Protein 1WDY (pdb70)

B-factor: mean 28.95, std 9.56, range [13.69, 68.19]

Secondary structure (DSSP, 8-state):
-HHHHHHHHHHHHHTT-HHHHHHHHHTT--TT---TTT---HHHHHHHTT-HHHHHHHHHTT--TT---TT---HHHHHHHHT-HHHHHHHHHTT--TT-B-TT--BHHHHHHHTT-HHHHHHHHHTT--TTPPPP--HHHHHTT-----HHHHHHHHT-HHHHHHHHHTS---TT---TTS--HHHHHHH-S-TTTHHHHHHHHHHTT--SS---TTS--HHHHHHHTT-HHHHHHHHHSSS--TT---TTS--HHHHHHHTT-HHHHHHHHHHSS-S--SS--

GO terms:
  GO:0042802 identical protein binding (F, IPI)
  GO:0045071 negative regulation of viral genome replication (P, IDA)
  GO:0004540 RNA nuclease activity (F, IDA)
  GO:0051607 defense response to virus (P, IDA)
  GO:0005759 mitochondrial matrix (C, TAS)
  GO:0005829 cytosol (C, TAS)
  GO:0005515 protein binding (F, IPI)
  GO:0005829 cytosol (C, IDA)
  GO:0003723 RNA binding (F, IDA)
  GO:0045944 positive regulation of transcription by RNA polymerase II (P, IDA)

Sequence (285 aa):
AAVEDNHLLIKAVQNEDVDLVQQLLEGGANVNFQEEEGGWTPLHNAVQMSREDIVELLLRHGADPVLRKKNGATPFLLAAIAGSVKLLKLFLSKGADVNECDFYGFTAFMEAAVYGKVKALKFLYKRGANVNLRRKTKEDQERLRKGGATALMDAAEKGHVEVLKILLDEMGADVNACDNMGRNALIHALLSSDDSDVEAITHLLLDHGADVNVRGERGKTPLILAVEKKHLGLVQRLLEQEHIEINDTDSDGKTALLLAVELKLKKIAELLCKRGASTDCGDLV

Radius of gyration: 23.65 Å; Cα contacts (8 Å, |Δi|>4): 513; chains: 1; bounding box: 70×58×34 Å

InterPro domains:
  IPR000719 Protein kinase domain [PF00069] (387-512)
  IPR000719 Protein kinase domain [PS50011] (365-586)
  IPR000719 Protein kinase domain [SM00220] (365-586)
  IPR002110 Ankyrin repeat [PF12796] (27-87)
  IPR002110 Ankyrin repeat [PF12796] (89-154)
  IPR002110 Ankyrin repeat [PF12796] (218-300)
  IPR002110 Ankyrin repeat [PF13857] (159-209)
  IPR002110 Ankyrin repeat [PR01415] (168-183)
  IPR002110 Ankyrin repeat [PR01415] (221-235)
  IPR002110 Ankyrin repeat [PS50088] (24-56)
  IPR002110 Ankyrin repeat [PS50088] (58-90)
  IPR002110 Ankyrin repeat [PS50088] (91-123)
  IPR002110 Ankyrin repeat [PS50088] (124-156)
  IPR002110 Ankyrin repeat [PS50088] (167-200)
  IPR002110 Ankyrin repeat [PS50088] (201-237)
  IPR002110 Ankyrin repeat [SM00248] (24-53)
  IPR002110 Ankyrin repeat [SM00248] (58-87)
  IPR002110 Ankyrin repeat [SM00248] (91-120)
  IPR002110 Ankyrin repeat [SM00248] (124-153)
  IPR002110 Ankyrin repeat [SM00248] (167-197)

Foldseek 3Di:
DLVVLQVVLLVCLLVVPQVSNVVSLVVPHDLCDADDPKGDGSLLNNLLVVPVVSNVVSVVSPHQQADAIDQQDGSLLSNLLVLPLVSVVVSVVVDDDLCDAGQQQDGSLLSNLLNVNVNSNVSSLVVPYDQADWGDHDPVQVVVQDTGDGSLLSNLQNQNLVSNCCSVPPRPYDQAGAGSQFDGSLNSNLVHPDPVRSLVSNVVSVVSPYDQPTAGDQRDTSLLSCLVVLPPNSNVSLVVDDPDDQCGAGNVRDGSLNSNLVVVNQVSNLVSCVVDDDDDRNPRD

CATH classification: 1.25.40.20

Structure (mmCIF, N/CA/C/O backbone):
data_1WDY
#
_entry.id   1WDY
#
_cell.length_a   63.203
_cell.length_b   72.834
_cell.length_c   82.634
_cell.angle_alpha   90.00
_cell.angle_beta   90.00
_cell.angle_gamma   90.00
#
_symmetry.space_group_name_H-M   'P 21 21 21'
#
loop_
_entity.id
_entity.type
_entity.pdbx_description
1 polymer '2-5A-dependent ribonuclease'
2 non-polymer "5'-O-MONOPHOSPHORYLADENYLYL(2'->5')ADENYLYL(2'->5')ADENOSINE"
3 water water
#
loop_
_atom_site.group_PDB
_atom_site.id
_atom_site.type_symbol
_atom_site.label_atom_id
_atom_site.label_alt_id
_atom_site.label_comp_id
_atom_site.label_asym_id
_atom_site.label_entity_id
_atom_site.label_seq_id
_atom_site.pdbx_PDB_ins_code
_atom_site.Cartn_x
_atom_site.Cartn_y
_atom_site.Cartn_z
_atom_site.occupancy
_atom_site.B_iso_or_equiv
_atom_site.auth_seq_id
_atom_site.auth_comp_id
_atom_site.auth_asym_id
_atom_site.auth_atom_id
_atom_site.pdbx_PDB_model_num
ATOM 1 N N . ALA A 1 1 ? -10.346 7.893 22.307 1.00 49.46 21 ALA A N 1
ATOM 2 C CA . ALA A 1 1 ? -10.831 8.256 20.942 1.00 49.42 21 ALA A CA 1
ATOM 3 C C . ALA A 1 1 ? -9.720 8.946 20.158 1.00 49.29 21 ALA A C 1
ATOM 4 O O . ALA A 1 1 ? -9.455 8.595 19.007 1.00 49.25 21 ALA A O 1
ATOM 6 N N . ALA A 1 2 ? -9.084 9.929 20.794 1.00 48.99 22 ALA A N 1
ATOM 7 C CA . ALA A 1 2 ? -7.950 10.646 20.209 1.00 48.60 22 ALA A CA 1
ATOM 8 C C . ALA A 1 2 ? -6.786 9.700 19.922 1.00 48.21 22 ALA A C 1
ATOM 9 O O . ALA A 1 2 ? -6.130 9.810 18.881 1.00 47.99 22 ALA A O 1
ATOM 11 N N . VAL A 1 3 ? -6.552 8.762 20.841 1.00 47.46 23 VAL A N 1
ATOM 12 C CA . VAL A 1 3 ? -5.465 7.792 20.702 1.00 46.92 23 VAL A CA 1
ATOM 13 C C . VAL A 1 3 ? -5.728 6.805 19.564 1.00 46.04 23 VAL A C 1
ATOM 14 O O . VAL A 1 3 ? -4.797 6.432 18.853 1.00 45.96 23 VAL A O 1
ATOM 18 N N . GLU A 1 4 ? -6.981 6.377 19.388 1.00 44.96 24 GLU A N 1
ATOM 19 C CA . GLU A 1 4 ? -7.296 5.418 18.326 1.00 44.22 24 GLU A CA 1
ATOM 20 C C . GLU A 1 4 ? -7.189 6.053 16.939 1.00 42.75 24 GLU A C 1
ATOM 21 O O . GLU A 1 4 ? -6.786 5.391 15.999 1.00 42.31 24 GLU A O 1
ATOM 27 N N . ASP A 1 5 ? -7.552 7.327 16.821 1.00 41.36 25 ASP A N 1
ATOM 28 C CA . ASP A 1 5 ? -7.410 8.056 15.561 1.00 40.34 25 ASP A CA 1
ATOM 29 C C . ASP A 1 5 ? -5.938 8.260 15.209 1.00 38.92 25 ASP A C 1
ATOM 30 O O . ASP A 1 5 ? -5.589 8.318 14.035 1.00 38.49 25 ASP A O 1
ATOM 35 N N . ASN A 1 6 ? -5.092 8.388 16.229 1.00 37.47 26 ASN A N 1
ATOM 36 C CA . ASN A 1 6 ? -3.652 8.560 16.024 1.00 36.39 26 ASN A CA 1
ATOM 37 C C . ASN A 1 6 ? -3.035 7.265 15.538 1.00 35.40 26 ASN A C 1
ATOM 38 O O . ASN A 1 6 ? -2.150 7.267 14.686 1.00 34.67 26 ASN A O 1
ATOM 43 N N . HIS A 1 7 ? -3.519 6.150 16.078 1.00 34.27 27 HIS A N 1
ATOM 44 C CA . HIS A 1 7 ? -3.097 4.843 15.607 1.00 33.68 27 HIS A CA 1
ATOM 45 C C . HIS A 1 7 ? -3.628 4.589 14.205 1.00 32.40 27 HIS A C 1
ATOM 46 O O . HIS A 1 7 ? -2.957 3.957 13.398 1.00 31.79 27 HIS A O 1
ATOM 53 N N . LEU A 1 8 ? -4.822 5.099 13.915 1.00 31.11 28 LEU A N 1
ATOM 54 C CA . LEU A 1 8 ? -5.406 4.971 12.589 1.00 30.78 28 LEU A CA 1
ATOM 55 C C . LEU A 1 8 ? -4.631 5.815 11.587 1.00 29.20 28 LEU A C 1
ATOM 56 O O . LEU A 1 8 ? -4.522 5.444 10.440 1.00 28.95 28 LEU A O 1
ATOM 61 N N . LEU A 1 9 ? -4.093 6.945 12.033 1.00 28.22 29 LEU A N 1
ATOM 62 C CA . LEU A 1 9 ? -3.295 7.801 11.150 1.00 27.13 29 LEU A CA 1
ATOM 63 C C . LEU A 1 9 ? -2.057 7.020 10.712 1.00 26.53 29 LEU A C 1
ATOM 64 O O . LEU A 1 9 ? -1.740 6.958 9.527 1.00 25.85 29 LEU A O 1
ATOM 69 N N . ILE A 1 10 ? -1.374 6.395 11.666 1.00 26.14 30 ILE A N 1
ATOM 70 C CA . ILE A 1 10 ? -0.210 5.574 11.327 1.00 26.48 30 ILE A CA 1
ATOM 71 C C . ILE A 1 10 ? -0.571 4.447 10.369 1.00 26.06 30 ILE A C 1
ATOM 72 O O . ILE A 1 10 ? 0.133 4.222 9.393 1.00 25.18 30 ILE A O 1
ATOM 77 N N . LYS A 1 11 ? -1.677 3.749 10.614 1.00 26.70 31 LYS A N 1
ATOM 78 C CA . LYS A 1 11 ? -2.042 2.643 9.732 1.00 27.33 31 LYS A CA 1
ATOM 79 C C . LYS A 1 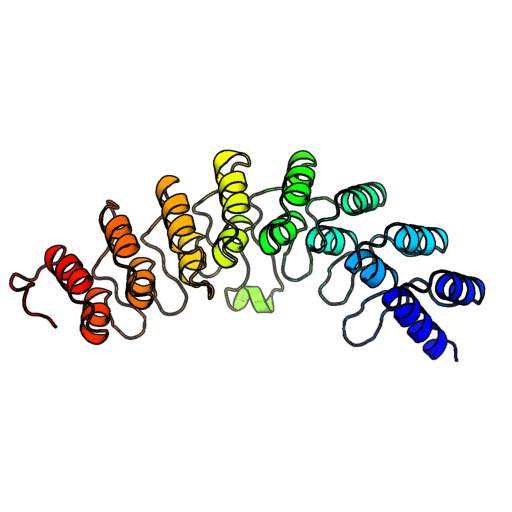11 ? -2.391 3.134 8.336 1.00 26.74 31 LYS A C 1
ATOM 80 O O . LYS A 1 11 ? -2.062 2.481 7.353 1.00 27.65 31 LYS A O 1
ATOM 86 N N . ALA A 1 12 ? -3.046 4.286 8.259 1.00 26.62 32 ALA A N 1
ATOM 87 C CA . ALA A 1 12 ? -3.449 4.872 6.985 1.00 26.28 32 ALA A CA 1
ATOM 88 C C . ALA A 1 12 ? -2.228 5.201 6.144 1.00 26.38 32 ALA A C 1
ATOM 89 O O . ALA A 1 12 ? -2.220 4.958 4.951 1.00 25.79 32 ALA A O 1
ATOM 91 N N . VAL A 1 13 ? -1.180 5.726 6.778 1.00 26.86 33 VAL A N 1
ATOM 92 C CA . VAL A 1 13 ? 0.083 5.962 6.086 1.00 27.03 33 VAL A CA 1
ATOM 93 C C . VAL A 1 13 ? 0.651 4.640 5.585 1.00 27.73 33 VAL A C 1
ATOM 94 O O . VAL A 1 13 ? 1.008 4.518 4.416 1.00 27.64 33 VAL A O 1
ATOM 98 N N . GLN A 1 14 ? 0.706 3.642 6.464 1.00 28.81 34 GLN A N 1
ATOM 99 C CA . GLN A 1 14 ? 1.255 2.325 6.125 1.00 29.70 34 GLN A CA 1
ATOM 100 C C . GLN A 1 14 ? 0.493 1.643 4.973 1.00 30.73 34 GLN A C 1
ATOM 101 O O . GLN A 1 14 ? 1.094 0.955 4.145 1.00 30.74 34 GLN A O 1
ATOM 107 N N . ASN A 1 15 ? -0.817 1.875 4.907 1.00 31.97 35 ASN A N 1
ATOM 108 C CA . ASN A 1 15 ? -1.670 1.315 3.851 1.00 33.10 35 ASN A CA 1
ATOM 109 C C . ASN A 1 15 ? -1.772 2.229 2.627 1.00 33.79 35 ASN A C 1
ATOM 110 O O . ASN A 1 15 ? -2.503 1.932 1.675 1.00 33.91 35 ASN A O 1
ATOM 115 N N . GLU A 1 16 ? -1.041 3.343 2.663 1.00 34.10 36 GLU A N 1
ATOM 116 C CA . GLU A 1 16 ? -0.962 4.284 1.550 1.00 34.47 36 GLU A CA 1
ATOM 117 C C . GLU A 1 16 ? -2.341 4.813 1.153 1.00 34.15 36 GLU A C 1
ATOM 118 O O . GLU A 1 16 ? -2.644 4.969 -0.021 1.00 34.80 36 GLU A O 1
ATOM 124 N N . ASP A 1 17 ? -3.168 5.086 2.155 1.00 33.90 37 ASP A N 1
ATOM 125 C CA . ASP A 1 17 ? -4.524 5.587 1.951 1.00 33.47 37 ASP A CA 1
ATOM 126 C C . ASP A 1 17 ? -4.515 7.102 2.120 1.00 32.73 37 ASP A C 1
ATOM 127 O O . ASP A 1 17 ? -4.790 7.619 3.200 1.00 32.01 37 ASP A O 1
ATOM 132 N N . VAL A 1 18 ? -4.195 7.802 1.034 1.00 32.26 38 VAL A N 1
ATOM 133 C CA . VAL A 1 18 ? -4.024 9.255 1.058 1.00 31.89 38 VAL A CA 1
ATOM 134 C C . VAL A 1 18 ? -5.293 9.959 1.534 1.00 31.69 38 VAL A C 1
ATOM 135 O O . VAL A 1 18 ? -5.220 10.804 2.409 1.00 30.84 38 VAL A O 1
ATOM 139 N N . ASP A 1 19 ? -6.454 9.600 0.977 1.00 31.57 39 ASP A N 1
ATOM 140 C CA . ASP A 1 19 ? -7.715 10.256 1.353 1.00 31.80 39 ASP A CA 1
ATOM 141 C C . ASP A 1 19 ? -7.983 10.123 2.850 1.00 30.98 39 ASP A C 1
ATOM 142 O O . ASP A 1 19 ? -8.420 11.074 3.492 1.00 30.56 39 ASP A O 1
ATOM 147 N N . LEU A 1 20 ? -7.706 8.945 3.402 1.00 30.35 40 LEU A N 1
ATOM 148 C CA . LEU A 1 20 ? -7.899 8.698 4.826 1.00 29.97 40 LEU A CA 1
ATOM 149 C C . LEU A 1 20 ? -6.902 9.488 5.665 1.00 28.89 40 LEU A C 1
ATOM 150 O O . LEU A 1 20 ? -7.240 10.002 6.722 1.00 28.69 40 LEU A O 1
ATOM 155 N N . VAL A 1 21 ? -5.670 9.593 5.185 1.00 28.26 41 VAL A N 1
ATOM 156 C CA . VAL A 1 21 ? -4.657 10.371 5.897 1.00 27.26 41 VAL A CA 1
ATOM 157 C C . VAL A 1 21 ? -5.111 11.827 5.982 1.00 26.88 41 VAL A C 1
ATOM 158 O O . VAL A 1 21 ? -5.075 12.419 7.051 1.00 25.69 41 VAL A O 1
ATOM 162 N N . GLN A 1 22 ? -5.564 12.381 4.852 1.00 27.22 42 GLN A N 1
ATOM 163 C CA . GLN A 1 22 ? -6.101 13.741 4.798 1.00 27.47 42 GLN A CA 1
ATOM 164 C C . GLN A 1 22 ? -7.246 13.924 5.765 1.00 27.29 42 GLN A C 1
ATOM 165 O O . GLN A 1 22 ? -7.282 14.892 6.508 1.00 26.65 42 GLN A O 1
ATOM 171 N N . GLN A 1 23 ? -8.185 12.983 5.755 1.00 27.85 43 GLN A N 1
ATOM 172 C CA . GLN A 1 23 ? -9.382 13.081 6.585 1.00 28.44 43 GLN A CA 1
ATOM 173 C C . GLN A 1 23 ? -9.026 13.095 8.070 1.00 27.83 43 GLN A C 1
ATOM 174 O O . GLN A 1 23 ? -9.532 13.909 8.825 1.00 28.17 43 GLN A O 1
ATOM 180 N N . LEU A 1 24 ? -8.147 12.187 8.476 1.00 27.17 44 LEU A N 1
ATOM 181 C CA . LEU A 1 24 ? -7.720 12.093 9.869 1.00 26.83 44 LEU A CA 1
ATOM 182 C C . LEU A 1 24 ? -6.964 13.336 10.330 1.00 26.45 44 LEU A C 1
ATOM 183 O O . LEU A 1 24 ? -7.137 13.799 11.457 1.00 26.34 44 LEU A O 1
ATOM 188 N N . LEU A 1 25 ? -6.133 13.893 9.453 1.00 26.50 45 LEU A N 1
ATOM 189 C CA . LEU A 1 25 ? -5.371 15.087 9.787 1.00 26.54 45 LEU A CA 1
ATOM 190 C C . LEU A 1 25 ? -6.285 16.310 9.922 1.00 26.67 45 LEU A C 1
ATOM 191 O O . LEU A 1 25 ? -6.176 17.077 10.870 1.00 26.42 45 LEU A O 1
ATOM 196 N N . GLU A 1 26 ? -7.188 16.475 8.970 1.00 27.48 46 GLU A N 1
ATOM 197 C CA . GLU A 1 26 ? -8.156 17.571 9.016 1.00 28.32 46 GLU A CA 1
ATOM 198 C C . GLU A 1 26 ? -9.126 17.403 10.187 1.00 29.05 46 GLU A C 1
ATOM 199 O O . GLU A 1 26 ? -9.672 18.383 10.703 1.00 29.91 46 GLU A O 1
ATOM 205 N N . GLY A 1 27 ? -9.294 16.159 10.634 1.00 29.83 47 GLY A N 1
ATOM 206 C CA . GLY A 1 27 ? -10.135 15.849 11.775 1.00 29.98 47 GLY A CA 1
ATOM 207 C C . GLY A 1 27 ? -9.460 16.061 13.119 1.00 30.18 47 GLY A C 1
ATOM 208 O O . GLY A 1 27 ? -10.100 15.876 14.154 1.00 30.74 47 GLY A O 1
ATOM 209 N N . GLY A 1 28 ? -8.172 16.417 13.109 1.00 29.84 48 GLY A N 1
ATOM 210 C CA . GLY A 1 28 ? -7.443 16.789 14.310 1.00 29.65 48 GLY A CA 1
ATOM 211 C C . GLY A 1 28 ? -6.456 15.768 14.868 1.00 29.07 48 GLY A C 1
ATOM 212 O O . GLY A 1 28 ? -5.988 15.932 15.993 1.00 29.83 48 GLY A O 1
ATOM 213 N N . ALA A 1 29 ? -6.120 14.735 14.102 1.00 28.42 49 ALA A N 1
ATOM 214 C CA . ALA A 1 29 ? -5.163 13.725 14.561 1.00 27.78 49 ALA A CA 1
ATOM 215 C C . ALA A 1 29 ? -3.793 14.363 14.749 1.00 27.23 49 ALA A C 1
ATOM 216 O O . ALA A 1 29 ? -3.471 15.359 14.103 1.00 27.09 49 ALA A O 1
ATOM 218 N N . ASN A 1 30 ? -3.000 13.793 15.650 1.00 26.09 50 ASN A N 1
ATOM 219 C CA . ASN A 1 30 ? -1.673 14.303 15.945 1.00 25.43 50 ASN A CA 1
ATOM 220 C C . ASN A 1 30 ? -0.693 13.864 14.856 1.00 24.24 50 ASN A C 1
ATOM 221 O O . ASN A 1 30 ? -0.331 12.699 14.765 1.00 23.81 50 ASN A O 1
ATOM 226 N N . VAL A 1 31 ? -0.285 14.815 14.025 1.00 23.76 51 VAL A N 1
ATOM 227 C CA . VAL A 1 31 ? 0.620 14.540 12.921 1.00 23.19 51 VAL A CA 1
ATOM 228 C C . VAL A 1 31 ? 1.986 14.024 13.419 1.00 22.86 51 VAL A C 1
ATOM 229 O O . VAL A 1 31 ? 2.702 13.369 12.664 1.00 22.89 51 VAL A O 1
ATOM 233 N N . ASN A 1 32 ? 2.323 14.325 14.676 1.00 22.85 52 ASN A N 1
ATOM 234 C CA . ASN A 1 32 ? 3.584 13.902 15.299 1.00 23.53 52 ASN A CA 1
ATOM 235 C C . ASN A 1 32 ? 3.439 12.783 16.332 1.00 24.12 52 ASN A C 1
ATOM 236 O O . ASN A 1 32 ? 4.336 12.571 17.154 1.00 24.03 52 ASN A O 1
ATOM 241 N N . PHE A 1 33 ? 2.331 12.052 16.266 1.00 24.64 53 PHE A N 1
ATOM 242 C CA . PHE A 1 33 ? 2.086 10.941 17.178 1.00 25.16 53 PHE A CA 1
ATOM 243 C C . PHE A 1 33 ? 3.209 9.931 17.056 1.00 25.17 53 PHE A C 1
ATOM 244 O O . PHE A 1 33 ? 3.600 9.587 15.956 1.00 24.62 53 PHE A O 1
ATOM 252 N N . GLN A 1 34 ? 3.703 9.444 18.189 1.00 25.69 54 GLN A N 1
ATOM 253 C CA . GLN A 1 34 ? 4.714 8.395 18.202 1.00 26.08 54 GLN A CA 1
ATOM 254 C C . GLN A 1 34 ? 4.145 7.122 18.833 1.00 26.90 54 GLN A C 1
ATOM 255 O O . GLN A 1 34 ? 3.669 7.156 19.969 1.00 26.92 54 GLN A O 1
ATOM 261 N N . GLU A 1 35 ? 4.185 6.015 18.099 1.00 26.98 55 GLU A N 1
ATOM 262 C CA . GLU A 1 35 ? 3.742 4.721 18.639 1.00 27.92 55 GLU A CA 1
ATOM 263 C C . GLU A 1 35 ? 4.728 4.231 19.712 1.00 29.02 55 GLU A C 1
ATOM 264 O O . GLU A 1 35 ? 5.897 4.632 19.720 1.00 27.96 55 GLU A O 1
ATOM 270 N N . GLU A 1 36 ? 4.247 3.401 20.636 1.00 30.52 56 GLU A N 1
ATOM 271 C CA . GLU A 1 36 ? 4.949 3.187 21.913 1.00 32.09 56 GLU A CA 1
ATOM 272 C C . GLU A 1 36 ? 6.132 2.232 21.834 1.00 31.70 56 GLU A C 1
ATOM 273 O O . GLU A 1 36 ? 7.069 2.357 22.621 1.00 32.67 56 GLU A O 1
ATOM 279 N N . GLU A 1 37 ? 6.101 1.289 20.902 1.00 31.36 57 GLU A N 1
ATOM 280 C CA . GLU A 1 37 ? 7.144 0.269 20.826 1.00 31.18 57 GLU A CA 1
ATOM 281 C C . GLU A 1 37 ? 8.491 0.807 20.311 1.00 29.73 57 GLU A C 1
ATOM 282 O O . GLU A 1 37 ? 9.541 0.494 20.879 1.00 29.99 57 GLU A O 1
ATOM 288 N N . GLY A 1 38 ? 8.446 1.623 19.260 1.00 27.24 58 GLY A N 1
ATOM 289 C CA . GLY A 1 38 ? 9.646 2.151 18.625 1.00 25.49 58 GLY A CA 1
ATOM 290 C C . GLY A 1 38 ? 9.735 3.665 18.489 1.00 24.02 58 GLY A C 1
ATOM 291 O O . GLY A 1 38 ? 10.774 4.167 18.079 1.00 23.22 58 GLY A O 1
ATOM 292 N N . GLY A 1 39 ? 8.675 4.391 18.837 1.00 22.26 59 GLY A N 1
ATOM 293 C CA . GLY A 1 39 ? 8.635 5.833 18.695 1.00 21.54 59 GLY A CA 1
ATOM 294 C C . GLY A 1 39 ? 8.414 6.335 17.266 1.00 21.09 59 GLY A C 1
ATOM 295 O O . GLY A 1 39 ? 8.633 7.517 16.992 1.00 21.00 59 GLY A O 1
ATOM 296 N N . TRP A 1 40 ? 7.983 5.453 16.369 1.00 20.32 60 TRP A N 1
ATOM 297 C CA . TRP A 1 40 ? 7.769 5.798 14.958 1.00 19.75 60 TRP A CA 1
ATOM 298 C C . TRP A 1 40 ? 6.614 6.765 14.809 1.00 19.79 60 TRP A C 1
ATOM 299 O O . TRP A 1 40 ? 5.616 6.665 15.503 1.00 20.29 60 TRP A O 1
ATOM 310 N N . THR A 1 41 ? 6.768 7.712 13.898 1.00 19.39 61 THR A N 1
ATOM 311 C CA . THR A 1 41 ? 5.730 8.686 13.586 1.00 18.26 61 THR A CA 1
ATOM 312 C C . THR A 1 41 ? 5.117 8.369 12.225 1.00 18.06 61 THR A C 1
ATOM 313 O O . THR A 1 41 ? 5.637 7.550 11.473 1.00 17.22 61 THR A O 1
ATOM 317 N N . PRO A 1 42 ? 4.015 9.033 11.891 1.00 17.69 62 PRO A N 1
ATOM 318 C CA . PRO A 1 42 ? 3.512 8.999 10.518 1.00 17.66 62 PRO A CA 1
ATOM 319 C C . PRO A 1 42 ? 4.597 9.308 9.484 1.00 16.72 62 PRO A C 1
ATOM 320 O O . PRO A 1 42 ? 4.727 8.602 8.501 1.00 16.64 62 PRO A O 1
ATOM 324 N N . LEU A 1 43 ? 5.396 10.334 9.737 1.00 16.49 63 LEU A N 1
ATOM 325 C CA . LEU A 1 43 ? 6.435 10.749 8.802 1.00 16.24 63 LEU A CA 1
ATOM 326 C C . LEU A 1 43 ? 7.515 9.680 8.636 1.00 16.18 63 LEU A C 1
ATOM 327 O O . LEU A 1 43 ? 7.930 9.406 7.529 1.00 15.76 63 LEU A O 1
ATOM 332 N N . HIS A 1 44 ? 7.950 9.049 9.722 1.00 16.50 64 HIS A N 1
ATOM 333 C CA . HIS A 1 44 ? 8.919 7.952 9.623 1.00 17.00 64 HIS A CA 1
ATOM 334 C C . HIS A 1 44 ? 8.395 6.839 8.701 1.00 16.95 64 HIS A C 1
ATOM 335 O O . HIS A 1 44 ? 9.115 6.319 7.862 1.00 16.35 64 HIS A O 1
ATOM 342 N N . ASN A 1 45 ? 7.130 6.466 8.886 1.00 17.57 65 ASN A N 1
ATOM 343 C CA . ASN 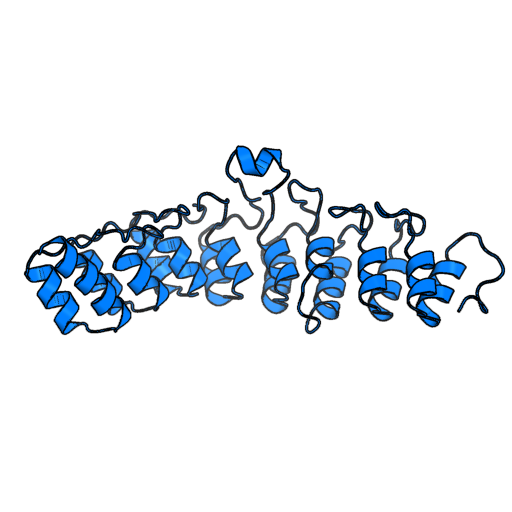A 1 45 ? 6.501 5.452 8.053 1.00 17.80 65 ASN A CA 1
ATOM 344 C C . ASN A 1 45 ? 6.426 5.866 6.571 1.00 17.43 65 ASN A C 1
ATOM 345 O O . ASN A 1 45 ? 6.716 5.073 5.685 1.00 18.26 65 ASN A O 1
ATOM 350 N N . ALA A 1 46 ? 6.076 7.121 6.309 1.00 17.75 66 ALA A N 1
ATOM 351 C CA . ALA A 1 46 ? 5.968 7.631 4.945 1.00 17.56 66 ALA A CA 1
ATOM 352 C C . ALA A 1 46 ? 7.319 7.612 4.242 1.00 17.97 66 ALA A C 1
ATOM 353 O O . ALA A 1 46 ? 7.420 7.251 3.067 1.00 18.15 66 ALA A O 1
ATOM 355 N N . VAL A 1 47 ? 8.371 7.967 4.967 1.00 18.40 67 VAL A N 1
ATOM 356 C CA . VAL A 1 47 ? 9.713 7.942 4.403 1.00 18.66 67 VAL A CA 1
ATOM 357 C C . VAL A 1 47 ? 10.145 6.504 4.149 1.00 19.81 67 VAL A C 1
ATOM 358 O O . VAL A 1 47 ? 10.705 6.217 3.108 1.00 19.89 67 VAL A O 1
ATOM 362 N N . GLN A 1 48 ? 9.866 5.602 5.086 1.00 21.01 68 GLN A N 1
ATOM 363 C CA . GLN A 1 48 ? 10.255 4.191 4.950 1.00 22.46 68 GLN A CA 1
ATOM 364 C C . GLN A 1 48 ? 9.693 3.575 3.667 1.00 23.95 68 GLN A C 1
ATOM 365 O O . GLN A 1 48 ? 10.317 2.701 3.042 1.00 23.91 68 GLN A O 1
ATOM 371 N N . MET A 1 49 ? 8.525 4.057 3.274 1.00 25.42 69 MET A N 1
ATOM 372 C CA . MET A 1 49 ? 7.820 3.540 2.115 1.00 27.38 69 MET A CA 1
ATOM 373 C C . MET A 1 49 ? 8.104 4.362 0.865 1.00 27.12 69 MET A C 1
ATOM 374 O O . MET A 1 49 ? 7.541 4.097 -0.194 1.00 28.00 69 MET A O 1
ATOM 379 N N . SER A 1 50 ? 8.979 5.354 0.995 1.00 26.91 70 SER A N 1
ATOM 380 C CA . SER A 1 50 ? 9.439 6.173 -0.126 1.00 27.16 70 SER A CA 1
ATOM 381 C C . SER A 1 50 ? 8.284 6.912 -0.797 1.00 26.63 70 SER A C 1
ATOM 382 O O . SER A 1 50 ? 8.303 7.143 -2.008 1.00 27.62 70 SER A O 1
ATOM 385 N N . ARG A 1 51 ? 7.282 7.288 -0.014 1.00 25.59 71 ARG A N 1
ATOM 386 C CA . ARG A 1 51 ? 6.104 7.971 -0.562 1.00 25.53 71 ARG A CA 1
ATOM 387 C C . ARG A 1 51 ? 6.221 9.486 -0.404 1.00 24.99 71 ARG A C 1
ATOM 388 O O . ARG A 1 51 ? 5.779 10.051 0.587 1.00 24.29 71 ARG A O 1
ATOM 396 N N . GLU A 1 52 ? 6.815 10.127 -1.404 1.00 25.52 72 GLU A N 1
ATOM 397 C CA . GLU A 1 52 ? 7.100 11.559 -1.372 1.00 25.95 72 GLU A CA 1
ATOM 398 C C . GLU A 1 52 ? 5.836 12.400 -1.240 1.00 25.24 72 GLU A C 1
ATOM 399 O O . GLU A 1 52 ? 5.852 13.449 -0.611 1.00 23.98 72 GLU A O 1
ATOM 405 N N . ASP A 1 53 ? 4.753 11.951 -1.868 1.00 24.79 73 ASP A N 1
ATOM 406 C CA . ASP A 1 53 ? 3.480 12.661 -1.765 1.00 24.86 73 ASP A CA 1
ATOM 407 C C . ASP A 1 53 ? 2.896 12.634 -0.353 1.00 23.66 73 ASP A C 1
ATOM 408 O O . ASP A 1 53 ? 2.350 13.629 0.105 1.00 23.80 73 ASP A O 1
ATOM 413 N N . ILE A 1 54 ? 3.027 11.508 0.336 1.00 22.70 74 ILE A N 1
ATOM 414 C CA . ILE A 1 54 ? 2.522 11.397 1.689 1.00 22.21 74 ILE A CA 1
ATOM 415 C C . ILE A 1 54 ? 3.439 12.178 2.621 1.00 21.18 74 ILE A C 1
ATOM 416 O O . ILE A 1 54 ? 2.966 12.849 3.527 1.00 20.13 74 ILE A O 1
ATOM 421 N N . VAL A 1 55 ? 4.746 12.099 2.385 1.00 20.58 75 VAL A N 1
ATOM 422 C CA . VAL A 1 55 ? 5.688 12.911 3.150 1.00 19.96 75 VAL A CA 1
ATOM 423 C C . VAL A 1 55 ? 5.283 14.384 3.066 1.00 19.88 75 VAL A C 1
ATOM 424 O O . VAL A 1 55 ? 5.204 15.059 4.085 1.00 18.78 75 VAL A O 1
ATOM 428 N N . GLU A 1 56 ? 5.018 14.880 1.859 1.00 20.00 76 GLU A N 1
ATOM 429 C CA . GLU A 1 56 ? 4.713 16.305 1.687 1.00 20.69 76 GLU A CA 1
ATOM 430 C C . GLU A 1 56 ? 3.394 16.655 2.347 1.00 19.58 76 GLU A C 1
ATOM 431 O O . GLU A 1 56 ? 3.295 17.699 2.943 1.00 19.55 76 GLU A O 1
ATOM 437 N N . LEU A 1 57 ? 2.400 15.767 2.269 1.00 19.12 77 LEU A N 1
ATOM 438 C CA . LEU A 1 57 ? 1.125 15.967 2.944 1.00 18.64 77 LEU A CA 1
ATOM 439 C C . LEU A 1 57 ? 1.322 16.139 4.444 1.00 17.91 77 LEU A C 1
ATOM 440 O O . LEU A 1 57 ? 0.781 17.047 5.059 1.00 17.57 77 LEU A O 1
ATOM 445 N N . LEU A 1 58 ? 2.114 15.255 5.041 1.00 17.52 78 LEU A N 1
ATOM 446 C CA . LEU A 1 58 ? 2.340 15.309 6.469 1.00 17.14 78 LEU A CA 1
ATOM 447 C C . LEU A 1 58 ? 3.083 16.581 6.855 1.00 17.24 78 LEU A C 1
ATOM 448 O O . LEU A 1 58 ? 2.737 17.222 7.835 1.00 17.19 78 LEU A O 1
ATOM 453 N N . LEU A 1 59 ? 4.076 16.970 6.063 1.00 17.38 79 LEU A N 1
ATOM 454 C CA . LEU A 1 59 ? 4.827 18.194 6.356 1.00 17.31 79 LEU A CA 1
ATOM 455 C C . LEU A 1 59 ? 3.931 19.432 6.298 1.00 17.67 79 LEU A C 1
ATOM 456 O O . LEU A 1 59 ? 4.081 20.345 7.101 1.00 17.56 79 LEU A O 1
ATOM 461 N N . ARG A 1 60 ? 2.998 19.446 5.351 1.00 18.25 80 ARG A N 1
ATOM 462 C CA . ARG A 1 60 ? 2.066 20.571 5.197 1.00 18.81 80 ARG A CA 1
ATOM 463 C C . ARG A 1 60 ? 1.101 20.687 6.373 1.00 19.57 80 ARG A C 1
ATOM 464 O O . ARG A 1 60 ? 0.645 21.791 6.699 1.00 20.03 80 ARG A O 1
ATOM 472 N N . HIS A 1 61 ? 0.793 19.548 7.006 1.00 20.16 81 HIS A N 1
ATOM 473 C CA . HIS A 1 61 ? 0.023 19.510 8.250 1.00 20.72 81 HIS A CA 1
ATOM 474 C C . HIS A 1 61 ? 0.874 19.697 9.520 1.00 21.60 81 HIS A C 1
ATOM 475 O O . HIS A 1 61 ? 0.382 19.517 10.632 1.00 22.57 81 HIS A O 1
ATOM 482 N N . GLY A 1 62 ? 2.145 20.064 9.365 1.00 21.40 82 GLY A N 1
ATOM 483 C CA . GLY A 1 62 ? 2.974 20.451 10.491 1.00 21.17 82 GLY A CA 1
ATOM 484 C C . GLY A 1 62 ? 3.810 19.344 11.116 1.00 20.51 82 GLY A C 1
ATOM 485 O O . GLY A 1 62 ? 4.253 19.490 12.257 1.00 21.10 82 GLY A O 1
ATOM 486 N N . ALA A 1 63 ? 4.019 18.249 10.397 1.00 20.42 83 ALA A N 1
ATOM 487 C CA . ALA A 1 63 ? 4.941 17.213 10.850 1.00 19.73 83 ALA A CA 1
ATOM 488 C C . ALA A 1 63 ? 6.312 17.845 11.101 1.00 19.88 83 ALA A C 1
ATOM 489 O O . ALA A 1 63 ? 6.804 18.616 10.294 1.00 19.70 83 ALA A O 1
ATOM 491 N N . ASP A 1 64 ? 6.896 17.535 12.251 1.00 19.69 84 ASP A N 1
ATOM 492 C CA . ASP A 1 64 ? 8.240 17.973 12.595 1.00 19.78 84 ASP A CA 1
ATOM 493 C C . ASP A 1 64 ? 9.243 17.205 11.736 1.00 19.43 84 ASP A C 1
ATOM 494 O O . ASP A 1 64 ? 9.388 15.999 11.907 1.00 19.24 84 ASP A O 1
ATOM 499 N N . PRO A 1 65 ? 9.960 17.884 10.837 1.00 19.23 85 PRO A N 1
ATOM 500 C CA . PRO A 1 65 ? 10.829 17.169 9.897 1.00 19.11 85 PRO A CA 1
ATOM 501 C C . PRO A 1 65 ? 12.055 16.505 10.523 1.00 18.50 85 PRO A C 1
ATOM 502 O O . PRO A 1 65 ? 12.707 15.743 9.823 1.00 18.99 85 PRO A O 1
ATOM 506 N N . VAL A 1 66 ? 12.386 16.801 11.774 1.00 18.16 86 VAL A N 1
ATOM 507 C CA . VAL A 1 66 ? 13.597 16.256 12.394 1.00 18.72 86 VAL A CA 1
ATOM 508 C C . VAL A 1 66 ? 13.321 15.475 13.678 1.00 18.99 86 VAL A C 1
ATOM 509 O O . VAL A 1 66 ? 14.249 15.168 14.452 1.00 19.08 86 VAL A O 1
ATOM 513 N N . LEU A 1 67 ? 12.052 15.125 13.896 1.00 18.75 87 LEU A N 1
ATOM 514 C CA . LEU A 1 67 ? 11.656 14.416 15.094 1.00 19.12 87 LEU A CA 1
ATOM 515 C C . LEU A 1 67 ? 12.173 12.978 15.039 1.00 18.92 87 LEU A C 1
ATOM 516 O O . LEU A 1 67 ? 11.908 12.240 14.097 1.00 19.22 87 LEU A O 1
ATOM 521 N N . ARG A 1 68 ? 12.906 12.590 16.071 1.00 19.05 88 ARG A N 1
ATOM 522 C CA . ARG A 1 68 ? 13.515 11.283 16.139 1.00 18.69 88 ARG A CA 1
ATOM 523 C C . ARG A 1 68 ? 12.618 10.246 16.817 1.00 19.15 88 ARG A C 1
ATOM 524 O O . ARG A 1 68 ? 11.805 10.570 17.677 1.00 19.59 88 ARG A O 1
ATOM 532 N N . LYS A 1 69 ? 12.811 8.999 16.433 1.00 19.34 89 LYS A N 1
ATOM 533 C CA . LYS A 1 69 ? 12.185 7.866 17.113 1.00 19.42 89 LYS A CA 1
ATOM 534 C C . LYS A 1 69 ? 13.145 7.344 18.197 1.00 19.33 89 LYS A C 1
ATOM 535 O O . LYS A 1 69 ? 14.164 7.968 18.476 1.00 18.15 89 LYS A O 1
ATOM 541 N N . LYS A 1 70 ? 12.808 6.225 18.825 1.00 20.09 90 LYS A N 1
ATOM 542 C CA . LYS A 1 70 ? 13.509 5.803 20.038 1.00 20.78 90 LYS A CA 1
ATOM 543 C C . LYS A 1 70 ? 14.984 5.446 19.835 1.00 19.92 90 LYS A C 1
ATOM 544 O O . LYS A 1 70 ? 15.788 5.661 20.734 1.00 20.02 90 LYS A O 1
ATOM 550 N N . ASN A 1 71 ? 15.354 4.945 18.658 1.00 18.69 91 ASN A N 1
ATOM 551 C CA . ASN A 1 71 ? 16.763 4.662 18.377 1.00 18.09 91 ASN A CA 1
ATOM 552 C C . ASN A 1 71 ? 17.522 5.929 17.949 1.00 17.73 91 ASN A C 1
ATOM 553 O O . ASN A 1 71 ? 18.699 5.862 17.654 1.00 17.87 91 ASN A O 1
ATOM 558 N N . GLY A 1 72 ? 16.826 7.066 17.912 1.00 17.08 92 GLY A N 1
ATOM 559 C CA . GLY A 1 72 ? 17.413 8.344 17.563 1.00 17.52 92 GLY A CA 1
ATOM 560 C C . GLY A 1 72 ? 17.416 8.648 16.070 1.00 17.43 92 GLY A C 1
ATOM 561 O O . GLY A 1 72 ? 17.958 9.677 15.657 1.00 18.03 92 GLY A O 1
ATOM 562 N N . ALA A 1 73 ? 16.842 7.771 15.247 1.00 17.32 93 ALA A N 1
ATOM 563 C CA . ALA A 1 73 ? 16.849 8.001 13.797 1.00 17.27 93 ALA A CA 1
ATOM 564 C C . ALA A 1 73 ? 15.858 9.116 13.446 1.00 17.28 93 ALA A C 1
ATOM 565 O O . ALA A 1 73 ? 14.772 9.180 13.996 1.00 16.92 93 ALA A O 1
ATOM 567 N N . THR A 1 74 ? 16.263 9.985 12.531 1.00 17.03 94 THR A N 1
ATOM 568 C CA . THR A 1 74 ? 15.415 11.054 11.994 1.00 17.13 94 THR A CA 1
ATOM 569 C C . THR A 1 74 ? 14.817 10.586 10.674 1.00 16.51 94 THR A C 1
ATOM 570 O O . THR A 1 74 ? 15.262 9.587 10.123 1.00 16.28 94 THR A O 1
ATOM 574 N N . PRO A 1 75 ? 13.839 11.313 10.136 1.00 16.43 95 PRO A N 1
ATOM 575 C CA . PRO A 1 75 ? 13.394 11.076 8.757 1.00 16.35 95 PRO A CA 1
ATOM 576 C C . PRO A 1 75 ? 14.533 11.041 7.728 1.00 15.68 95 PRO A C 1
ATOM 577 O O . PRO A 1 75 ? 14.526 10.202 6.836 1.00 15.40 95 PRO A O 1
ATOM 581 N N . PHE A 1 76 ? 15.517 11.930 7.865 1.00 15.11 96 PHE A N 1
ATOM 582 C CA . PHE A 1 76 ? 16.658 11.974 6.970 1.00 14.76 96 PHE A CA 1
ATOM 583 C C . PHE A 1 76 ? 17.388 10.618 6.947 1.00 14.69 96 PHE A C 1
ATOM 584 O O . PHE A 1 76 ? 17.697 10.082 5.889 1.00 13.76 96 PHE A O 1
ATOM 592 N N . LEU A 1 77 ? 17.644 10.052 8.115 1.00 15.39 97 LEU A N 1
ATOM 593 C CA . LEU A 1 77 ? 18.335 8.769 8.179 1.00 15.70 97 LEU A CA 1
ATOM 594 C C . LEU A 1 77 ? 17.510 7.643 7.548 1.00 15.96 97 LEU A C 1
ATOM 595 O O . LEU A 1 77 ? 18.052 6.782 6.861 1.00 15.58 97 LEU A O 1
ATOM 600 N N . LEU A 1 78 ? 16.197 7.669 7.738 1.00 16.31 98 LEU A N 1
ATOM 601 C CA . LEU A 1 78 ? 15.329 6.682 7.114 1.00 16.63 98 LEU A CA 1
ATOM 602 C C . LEU A 1 78 ? 15.334 6.814 5.588 1.00 16.39 98 LEU A C 1
ATOM 603 O O . LEU A 1 78 ? 15.227 5.812 4.890 1.00 17.24 98 LEU A O 1
ATOM 608 N N . ALA A 1 79 ? 15.473 8.038 5.075 1.00 16.43 99 ALA A N 1
ATOM 609 C CA . ALA A 1 79 ? 15.565 8.278 3.628 1.00 16.70 99 ALA A CA 1
ATOM 610 C C . ALA A 1 79 ? 16.811 7.618 3.030 1.00 17.43 99 ALA A C 1
ATOM 611 O O . ALA A 1 79 ? 16.784 7.146 1.888 1.00 17.80 99 ALA A O 1
ATOM 613 N N . ALA A 1 80 ? 17.898 7.588 3.804 1.00 17.38 100 ALA A N 1
ATOM 614 C CA . ALA A 1 80 ? 19.145 6.918 3.390 1.00 17.86 100 ALA A CA 1
ATOM 615 C C . ALA A 1 80 ? 18.954 5.420 3.294 1.00 18.08 100 ALA A C 1
ATOM 616 O O . ALA A 1 80 ? 19.390 4.786 2.326 1.00 18.30 100 ALA A O 1
ATOM 618 N N . ILE A 1 81 ? 18.296 4.853 4.298 1.00 18.05 101 ILE A N 1
ATOM 619 C CA . ILE A 1 81 ? 17.941 3.436 4.269 1.00 18.53 101 ILE A CA 1
ATOM 620 C C . ILE A 1 81 ? 17.070 3.111 3.044 1.00 18.89 101 ILE A C 1
ATOM 621 O O . ILE A 1 81 ? 17.283 2.094 2.392 1.00 19.27 101 ILE A O 1
ATOM 626 N N . ALA A 1 82 ? 16.117 3.990 2.737 1.00 19.08 102 ALA A N 1
ATOM 627 C CA . ALA A 1 82 ? 15.240 3.838 1.573 1.00 19.98 102 ALA A CA 1
ATOM 628 C C . ALA A 1 82 ? 15.978 4.066 0.252 1.00 20.46 102 ALA A C 1
ATOM 629 O O . ALA A 1 82 ? 15.538 3.609 -0.806 1.00 21.46 102 ALA A O 1
ATOM 631 N N . GLY A 1 83 ? 17.100 4.773 0.326 1.00 20.44 103 GLY A N 1
ATOM 632 C CA . GLY A 1 83 ? 17.912 5.112 -0.829 1.00 20.57 103 GLY A CA 1
ATOM 633 C C . GLY A 1 83 ? 17.341 6.262 -1.642 1.00 20.25 103 GLY A C 1
ATOM 634 O O . GLY A 1 83 ? 17.704 6.434 -2.804 1.00 21.40 103 GLY A O 1
ATOM 635 N N . SER A 1 84 ? 16.461 7.055 -1.037 1.00 20.11 104 SER A N 1
ATOM 636 C CA . SER A 1 84 ? 15.745 8.115 -1.746 1.00 19.45 104 SER A CA 1
ATOM 637 C C . SER A 1 84 ? 16.513 9.433 -1.759 1.00 19.20 104 SER A C 1
ATOM 638 O O . SER A 1 84 ? 16.524 10.160 -0.771 1.00 18.58 104 SER A O 1
ATOM 641 N N . VAL A 1 85 ? 17.123 9.750 -2.895 1.00 18.60 105 VAL A N 1
ATOM 642 C CA . VAL A 1 85 ? 17.829 11.017 -3.050 1.00 18.59 105 VAL A CA 1
ATOM 643 C C . VAL A 1 85 ? 16.874 12.192 -2.911 1.00 18.40 105 VAL A C 1
ATOM 644 O O . VAL A 1 85 ? 17.204 13.185 -2.277 1.00 17.85 105 VAL A O 1
ATOM 648 N N . LYS A 1 86 ? 15.676 12.076 -3.472 1.00 19.16 106 LYS A N 1
ATOM 649 C CA . LYS A 1 86 ? 14.711 13.163 -3.378 1.00 20.07 106 LYS A CA 1
ATOM 650 C C . LYS A 1 86 ? 14.347 13.481 -1.926 1.00 19.16 106 LYS A C 1
ATOM 651 O O . LYS A 1 86 ? 14.291 14.645 -1.559 1.00 19.62 106 LYS A O 1
ATOM 657 N N . LEU A 1 87 ? 14.150 12.457 -1.100 1.00 18.57 107 LEU A N 1
ATOM 658 C CA . LEU A 1 87 ? 13.850 12.680 0.323 1.00 17.84 107 LEU A CA 1
ATOM 659 C C . LEU A 1 87 ? 15.059 13.130 1.142 1.00 17.19 107 LEU A C 1
ATOM 660 O O . LEU A 1 87 ? 14.915 13.912 2.061 1.00 16.12 107 LEU A O 1
ATOM 665 N N . LEU A 1 88 ? 16.242 12.626 0.823 1.00 16.55 108 LEU A N 1
ATOM 666 C CA . LEU A 1 88 ? 17.456 13.133 1.436 1.00 16.61 108 LEU A CA 1
ATOM 667 C C . LEU A 1 88 ? 17.608 14.633 1.164 1.00 16.87 108 LEU A C 1
ATOM 668 O O . LEU A 1 88 ? 17.870 15.410 2.067 1.00 17.49 108 LEU A O 1
ATOM 673 N N . LYS A 1 89 ? 17.405 15.038 -0.082 1.00 17.99 109 LYS A N 1
ATOM 674 C CA . LYS A 1 89 ? 17.466 16.447 -0.461 1.00 18.47 109 LYS A CA 1
ATOM 675 C C . LYS A 1 89 ? 16.429 17.260 0.307 1.00 17.77 109 LYS A C 1
ATOM 676 O O . LYS A 1 89 ? 16.719 18.343 0.801 1.00 17.56 109 LYS A O 1
ATOM 682 N N . LEU A 1 90 ? 15.227 16.713 0.444 1.00 17.84 110 LEU A N 1
ATOM 683 C CA . LEU A 1 90 ? 14.134 17.426 1.100 1.00 17.32 110 LEU A CA 1
ATOM 684 C C . LEU A 1 90 ? 14.468 17.674 2.569 1.00 16.76 110 LEU A C 1
ATOM 685 O O . LEU A 1 90 ? 14.324 18.787 3.053 1.00 16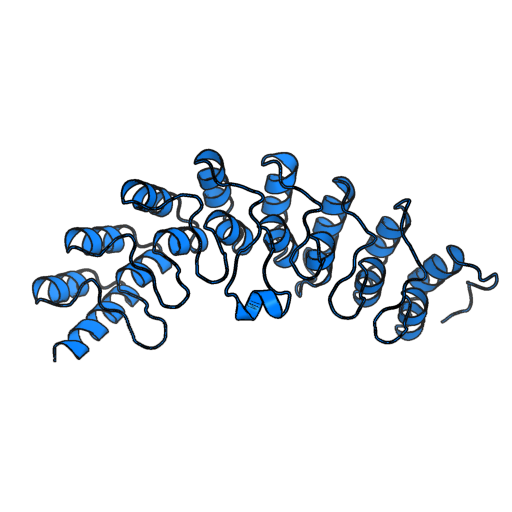.56 110 LEU A O 1
ATOM 690 N N . PHE A 1 91 ? 14.943 16.656 3.282 1.00 16.42 111 PHE A N 1
ATOM 691 C CA . PHE A 1 91 ? 15.202 16.834 4.702 1.00 16.40 111 PHE A CA 1
ATOM 692 C C . PHE A 1 91 ? 16.423 17.705 4.959 1.00 16.55 111 PHE A C 1
ATOM 693 O O . PHE A 1 91 ? 16.455 18.415 5.957 1.00 16.95 111 PHE A O 1
ATOM 701 N N . LEU A 1 92 ? 17.376 17.700 4.039 1.00 16.99 112 LEU A N 1
ATOM 702 C CA . LEU A 1 92 ? 18.509 18.632 4.125 1.00 18.41 112 LEU A CA 1
ATOM 703 C C . LEU A 1 92 ? 18.048 20.093 4.008 1.00 19.72 112 LEU A C 1
ATOM 704 O O . LEU A 1 92 ? 18.678 20.990 4.576 1.00 20.68 112 LEU A O 1
ATOM 709 N N . SER A 1 93 ? 16.960 20.324 3.286 1.00 20.88 113 SER A N 1
ATOM 710 C CA . SER A 1 93 ? 16.376 21.667 3.156 1.00 21.80 113 SER A CA 1
ATOM 711 C C . SER A 1 93 ? 15.526 22.071 4.374 1.00 22.82 113 SER A C 1
ATOM 712 O O . SER A 1 93 ? 15.178 23.250 4.527 1.00 22.36 113 SER A O 1
ATOM 715 N N . LYS A 1 94 ? 15.211 21.105 5.242 1.00 23.15 114 LYS A N 1
ATOM 716 C CA . LYS A 1 94 ? 14.366 21.320 6.419 1.00 24.24 114 LYS A CA 1
ATOM 717 C C . LYS A 1 94 ? 15.114 21.185 7.747 1.00 24.18 114 LYS A C 1
ATOM 718 O O . LYS A 1 94 ? 14.494 21.093 8.808 1.00 25.72 114 LYS A O 1
ATOM 724 N N . GLY A 1 95 ? 16.440 21.167 7.716 1.00 23.40 115 GLY A N 1
ATOM 725 C CA . GLY A 1 95 ? 17.187 21.224 8.959 1.00 22.73 115 GLY A CA 1
ATOM 726 C C . GLY A 1 95 ? 18.065 20.034 9.293 1.00 22.15 115 GLY A C 1
ATOM 727 O O . GLY A 1 95 ? 18.775 20.078 10.297 1.00 22.37 115 GLY A O 1
ATOM 728 N N . ALA A 1 96 ? 18.036 18.986 8.478 1.00 20.96 116 ALA A N 1
ATOM 729 C CA . ALA A 1 96 ? 18.930 17.850 8.685 1.00 20.62 116 ALA A CA 1
ATOM 730 C C . ALA A 1 96 ? 20.376 18.267 8.443 1.00 20.25 116 ALA A C 1
ATOM 731 O O . ALA A 1 96 ? 20.650 19.121 7.601 1.00 20.84 116 ALA A O 1
ATOM 733 N N . ASP A 1 97 ? 21.292 17.657 9.186 1.00 20.01 117 ASP A N 1
ATOM 734 C CA . ASP A 1 97 ? 22.722 17.807 8.947 1.00 20.21 117 ASP A CA 1
ATOM 735 C C . ASP A 1 97 ? 23.203 16.530 8.288 1.00 19.18 117 ASP A C 1
ATOM 736 O O . ASP A 1 97 ? 22.838 15.443 8.732 1.00 17.89 117 ASP A O 1
ATOM 741 N N . VAL A 1 98 ? 23.997 16.661 7.230 1.00 18.25 118 VAL A N 1
ATOM 742 C CA . VAL A 1 98 ? 24.451 15.502 6.465 1.00 18.24 118 VAL A CA 1
ATOM 743 C C . VAL A 1 98 ? 25.202 14.473 7.326 1.00 18.05 118 VAL A C 1
ATOM 744 O O . VAL A 1 98 ? 25.188 13.292 7.008 1.00 17.69 118 VAL A O 1
ATOM 748 N N . ASN A 1 99 ? 25.835 14.925 8.406 1.00 18.08 119 ASN A N 1
ATOM 749 C CA . ASN A 1 99 ? 26.592 14.044 9.297 1.00 18.25 119 ASN A CA 1
ATOM 750 C C . ASN A 1 99 ? 25.886 13.695 10.603 1.00 18.33 119 ASN A C 1
ATOM 751 O O . ASN A 1 99 ? 26.505 13.159 11.525 1.00 18.97 119 ASN A O 1
ATOM 756 N N . GLU A 1 100 ? 24.586 13.961 10.695 1.00 17.92 120 GLU A N 1
ATOM 757 C CA . GLU A 1 100 ? 23.849 13.597 11.904 1.00 17.61 120 GLU A CA 1
ATOM 758 C C . GLU A 1 100 ? 23.813 12.080 12.075 1.00 17.47 120 GLU A C 1
ATOM 759 O O . GLU A 1 100 ? 24.007 11.348 11.118 1.00 17.68 120 GLU A O 1
ATOM 765 N N . CYS A 1 101 ? 23.609 11.614 13.300 1.00 18.04 121 CYS A N 1
ATOM 766 C CA . CYS A 1 101 ? 23.559 10.185 13.560 1.00 17.86 121 CYS A CA 1
ATOM 767 C C . CYS A 1 101 ? 22.517 9.797 14.586 1.00 17.46 121 CYS A C 1
ATOM 768 O O . CYS A 1 101 ? 22.081 10.610 15.398 1.00 17.31 121 CYS A O 1
ATOM 771 N N . ASP A 1 102 ? 22.093 8.539 14.522 1.00 16.64 122 ASP A N 1
ATOM 772 C CA . ASP A 1 102 ? 21.210 7.990 15.528 1.00 16.69 122 ASP A CA 1
ATOM 773 C C . ASP A 1 102 ? 22.004 7.676 16.804 1.00 16.81 122 ASP A C 1
ATOM 774 O O . ASP A 1 102 ? 23.197 8.004 16.895 1.00 16.78 122 ASP A O 1
ATOM 779 N N . PHE A 1 103 ? 21.338 7.092 17.789 1.00 17.02 123 PHE A N 1
ATOM 780 C CA . PHE A 1 103 ? 21.922 6.925 19.118 1.00 17.02 123 PHE A CA 1
ATOM 781 C C . PHE A 1 103 ? 22.958 5.809 19.177 1.00 17.79 123 PHE A C 1
ATOM 782 O O . PHE A 1 103 ? 23.668 5.702 20.165 1.00 19.26 123 PHE A O 1
ATOM 790 N N . TYR A 1 104 ? 23.049 4.995 18.128 1.00 17.96 124 TYR A N 1
ATOM 791 C CA . TYR A 1 104 ? 24.100 3.976 18.002 1.00 18.35 124 TYR A CA 1
ATOM 792 C C . TYR A 1 104 ? 25.208 4.414 17.036 1.00 18.16 124 TYR A C 1
ATOM 793 O O . TYR A 1 104 ? 26.147 3.654 16.740 1.00 18.98 124 TYR A O 1
ATOM 802 N N . GLY A 1 105 ? 25.115 5.657 16.569 1.00 17.64 125 GLY A N 1
ATOM 803 C CA . GLY A 1 105 ? 26.147 6.281 15.764 1.00 17.01 125 GLY A CA 1
ATOM 804 C C . GLY A 1 105 ? 25.974 6.245 14.255 1.00 15.89 125 GLY A C 1
ATOM 805 O O . GLY A 1 105 ? 26.813 6.773 13.543 1.00 15.75 125 GLY A O 1
ATOM 806 N N . PHE A 1 106 ? 24.908 5.623 13.759 1.00 15.82 126 PHE A N 1
ATOM 807 C CA . PHE A 1 106 ? 24.693 5.494 12.315 1.00 15.64 126 PHE A CA 1
ATOM 808 C C . PHE A 1 106 ? 24.362 6.817 11.646 1.00 15.43 126 PHE A C 1
ATOM 809 O O . PHE A 1 106 ? 23.412 7.479 12.016 1.00 14.96 126 PHE A O 1
ATOM 817 N N . THR A 1 107 ? 25.151 7.169 10.641 1.00 15.53 127 THR A N 1
ATOM 818 C CA . THR A 1 107 ? 24.876 8.317 9.790 1.00 14.91 127 THR A CA 1
ATOM 819 C C . THR A 1 107 ? 24.129 7.875 8.531 1.00 14.62 127 THR A C 1
ATOM 820 O O . THR A 1 107 ? 24.030 6.688 8.224 1.00 14.66 127 THR A O 1
ATOM 824 N N . ALA A 1 108 ? 23.645 8.854 7.780 1.00 14.23 128 ALA A N 1
ATOM 825 C CA . ALA A 1 108 ? 22.997 8.589 6.506 1.00 14.07 128 ALA A CA 1
ATOM 826 C C . ALA A 1 108 ? 23.943 7.856 5.552 1.00 14.42 128 ALA A C 1
ATOM 827 O O . ALA A 1 108 ? 23.555 6.912 4.860 1.00 13.69 128 ALA A O 1
ATOM 829 N N . PHE A 1 109 ? 25.196 8.286 5.541 1.00 14.51 129 PHE A N 1
ATOM 830 C CA . PHE A 1 109 ? 26.197 7.714 4.662 1.00 15.29 129 PHE A CA 1
ATOM 831 C C . PHE A 1 109 ? 26.436 6.255 5.020 1.00 15.18 129 PHE A C 1
ATOM 832 O O . PHE A 1 109 ? 26.497 5.390 4.143 1.00 16.15 129 PHE A O 1
ATOM 840 N N . MET A 1 110 ? 26.528 5.967 6.310 1.00 15.08 130 MET A N 1
ATOM 841 C CA . MET A 1 110 ? 26.671 4.585 6.752 1.00 15.19 130 MET A CA 1
ATOM 842 C C . MET A 1 110 ? 25.462 3.752 6.341 1.00 15.02 130 MET A C 1
ATOM 843 O O . MET A 1 110 ? 25.614 2.615 5.898 1.00 15.09 130 MET A O 1
ATOM 848 N N . GLU A 1 111 ? 24.262 4.303 6.489 1.00 15.24 131 GLU A N 1
ATOM 849 C CA . GLU A 1 111 ? 23.047 3.556 6.177 1.00 16.13 131 GLU A CA 1
ATOM 850 C C . GLU A 1 111 ? 22.986 3.262 4.686 1.00 16.68 131 GLU A C 1
ATOM 851 O O . GLU A 1 111 ? 22.555 2.183 4.293 1.00 17.69 131 GLU A O 1
ATOM 857 N N . ALA A 1 112 ? 23.438 4.200 3.854 1.00 16.63 132 ALA A N 1
ATOM 858 C CA . ALA A 1 112 ? 23.447 4.001 2.399 1.00 17.02 132 ALA A CA 1
ATOM 859 C C . ALA A 1 112 ? 24.411 2.870 2.078 1.00 17.69 132 ALA A C 1
ATOM 860 O O . ALA A 1 112 ? 24.149 2.058 1.194 1.00 18.08 132 ALA A O 1
ATOM 862 N N . ALA A 1 113 ? 25.526 2.823 2.804 1.00 18.15 133 ALA A N 1
ATOM 863 C CA . ALA A 1 113 ? 26.496 1.744 2.646 1.00 18.67 133 ALA A CA 1
ATOM 864 C C . ALA A 1 113 ? 25.931 0.388 3.089 1.00 18.86 133 ALA A C 1
ATOM 865 O O . ALA A 1 113 ? 26.049 -0.586 2.347 1.00 19.99 133 ALA A O 1
ATOM 867 N N . VAL A 1 114 ? 25.307 0.341 4.267 1.00 18.50 134 VAL A N 1
ATOM 868 C CA . VAL A 1 114 ? 24.688 -0.876 4.816 1.00 18.77 134 VAL A CA 1
ATOM 869 C C . VAL A 1 114 ? 23.679 -1.463 3.826 1.00 18.45 134 VAL A C 1
ATOM 870 O O . VAL A 1 114 ? 23.648 -2.680 3.608 1.00 18.79 134 VAL A O 1
ATOM 874 N N . TYR A 1 115 ? 22.881 -0.594 3.217 1.00 18.10 135 TYR A N 1
ATOM 875 C CA . TYR A 1 115 ? 21.753 -1.022 2.387 1.00 19.08 135 TYR A CA 1
ATOM 876 C C . TYR A 1 115 ? 22.077 -1.011 0.890 1.00 19.56 135 TYR A C 1
ATOM 877 O O . TYR A 1 115 ? 21.198 -1.252 0.062 1.00 20.10 135 TYR A O 1
ATOM 886 N N . GLY A 1 116 ? 23.340 -0.759 0.553 1.00 19.50 136 GLY A N 1
ATOM 887 C CA . GLY A 1 116 ? 23.791 -0.768 -0.827 1.00 19.65 136 GLY A CA 1
ATOM 888 C C . GLY A 1 116 ? 23.156 0.260 -1.748 1.00 19.69 136 GLY A C 1
ATOM 889 O O . GLY A 1 116 ? 22.987 0.005 -2.943 1.00 20.57 136 GLY A O 1
ATOM 890 N N . LYS A 1 117 ? 22.825 1.427 -1.207 1.00 19.00 137 LYS A N 1
ATOM 891 C CA . LYS A 1 117 ? 22.139 2.472 -1.947 1.00 19.20 137 LYS A CA 1
ATOM 892 C C . LYS A 1 117 ? 23.167 3.405 -2.587 1.00 19.32 137 LYS A C 1
ATOM 893 O O . LYS A 1 117 ? 23.536 4.420 -2.024 1.00 18.11 137 LYS A O 1
ATOM 899 N N . VAL A 1 118 ? 23.657 3.012 -3.759 1.00 19.92 138 VAL A N 1
ATOM 900 C CA . VAL A 1 118 ? 24.732 3.737 -4.429 1.00 20.94 138 VAL A CA 1
ATOM 901 C C . VAL A 1 118 ? 24.371 5.175 -4.802 1.00 20.96 138 VAL A C 1
ATOM 902 O O . VAL A 1 118 ? 25.185 6.069 -4.623 1.00 21.10 138 VAL A O 1
ATOM 906 N N . LYS A 1 119 ? 23.179 5.399 -5.342 1.00 21.17 139 LYS A N 1
ATOM 907 C CA . LYS A 1 119 ? 22.785 6.751 -5.728 1.00 21.23 139 LYS A CA 1
ATOM 908 C C . LYS A 1 119 ? 22.766 7.668 -4.506 1.00 19.99 139 LYS A C 1
ATOM 909 O O . LYS A 1 119 ? 23.271 8.779 -4.559 1.00 19.51 139 LYS A O 1
ATOM 915 N N . ALA A 1 120 ? 22.221 7.174 -3.399 1.00 19.01 140 ALA A N 1
ATOM 916 C CA . ALA A 1 120 ? 22.180 7.930 -2.156 1.00 18.58 140 ALA A CA 1
ATOM 917 C C . ALA A 1 120 ? 23.596 8.152 -1.615 1.00 17.68 140 ALA A C 1
ATOM 918 O O . ALA A 1 120 ? 23.921 9.235 -1.170 1.00 17.38 140 ALA A O 1
ATOM 920 N N . LEU A 1 121 ? 24.444 7.134 -1.707 1.00 17.91 141 LEU A N 1
ATOM 921 C CA . LEU A 1 121 ? 25.816 7.234 -1.238 1.00 17.82 141 LEU A CA 1
ATOM 922 C C . LEU A 1 121 ? 26.548 8.369 -1.958 1.00 17.63 141 LEU A C 1
ATOM 923 O O . LEU A 1 121 ? 27.198 9.195 -1.332 1.00 16.99 141 LEU A O 1
ATOM 928 N N . LYS A 1 122 ? 26.400 8.414 -3.274 1.00 18.17 142 LYS A N 1
ATOM 929 C CA . LYS A 1 122 ? 27.036 9.435 -4.094 1.00 18.91 142 LYS A CA 1
ATOM 930 C C . LYS A 1 122 ? 26.472 10.819 -3.798 1.00 18.65 142 LYS A C 1
ATOM 931 O O . LYS A 1 122 ? 27.214 11.779 -3.697 1.00 18.14 142 LYS A O 1
ATOM 937 N N . PHE A 1 123 ? 25.158 10.906 -3.641 1.00 18.56 143 PHE A N 1
ATOM 938 C CA . PHE A 1 123 ? 24.516 12.170 -3.324 1.00 18.26 143 PHE A CA 1
ATOM 939 C C . PHE A 1 123 ? 25.038 12.736 -2.000 1.00 17.67 143 PHE A C 1
ATOM 940 O O . PHE A 1 123 ? 25.411 13.914 -1.902 1.00 17.07 143 PHE A O 1
ATOM 948 N N . LEU A 1 124 ? 25.079 11.879 -0.983 1.00 17.36 144 LEU A N 1
ATOM 949 C CA . LEU A 1 124 ? 25.528 12.267 0.337 1.00 17.13 144 LEU A CA 1
ATOM 950 C C . LEU A 1 124 ? 26.994 12.699 0.331 1.00 17.42 144 LEU A C 1
ATOM 951 O O . LEU A 1 124 ? 27.354 13.667 0.995 1.00 16.93 144 LEU A O 1
ATOM 956 N N . TYR A 1 125 ? 27.826 11.958 -0.398 1.00 18.09 145 TYR A N 1
ATOM 957 C CA . TYR A 1 125 ? 29.243 12.277 -0.537 1.00 18.29 145 TYR A CA 1
ATOM 958 C C . TYR A 1 125 ? 29.416 13.692 -1.084 1.00 18.86 145 TYR A C 1
ATOM 959 O O . TYR A 1 125 ? 30.165 14.497 -0.545 1.00 17.61 145 TYR A O 1
ATOM 968 N N . LYS A 1 126 ? 28.671 13.999 -2.131 1.00 20.34 146 LYS A N 1
ATOM 969 C CA . LYS A 1 126 ? 28.779 15.304 -2.787 1.00 21.54 146 LYS A CA 1
ATOM 970 C C . LYS A 1 126 ? 28.160 16.425 -1.946 1.00 21.98 146 LYS A C 1
ATOM 971 O O . LYS A 1 126 ? 28.437 17.613 -2.177 1.00 23.21 146 LYS A O 1
ATOM 977 N N . ARG A 1 127 ? 27.345 16.049 -0.959 1.00 21.15 147 ARG A N 1
ATOM 978 C CA . ARG A 1 127 ? 26.793 16.994 0.004 1.00 21.03 147 ARG A CA 1
ATOM 979 C C . ARG A 1 127 ? 27.647 17.191 1.249 1.00 20.71 147 ARG A C 1
ATOM 980 O O . ARG A 1 127 ? 27.224 17.859 2.183 1.00 21.67 147 ARG A O 1
ATOM 988 N N . GLY A 1 128 ? 28.829 16.585 1.273 1.00 20.31 148 GLY A N 1
ATOM 989 C CA . GLY A 1 128 ? 29.783 16.764 2.355 1.00 20.31 148 GLY A CA 1
ATOM 990 C C . GLY A 1 128 ? 29.809 15.697 3.437 1.00 19.74 148 GLY A C 1
ATOM 991 O O . GLY A 1 128 ? 30.290 15.954 4.532 1.00 19.96 148 GLY A O 1
ATOM 992 N N . ALA A 1 129 ? 29.269 14.512 3.175 1.00 18.56 149 ALA A N 1
ATOM 993 C CA . ALA A 1 129 ? 29.291 13.476 4.184 1.00 18.50 149 ALA A CA 1
ATOM 994 C C . ALA A 1 129 ? 30.747 13.120 4.504 1.00 18.31 149 ALA A C 1
ATOM 995 O O . ALA A 1 129 ? 31.572 13.016 3.610 1.00 18.27 149 ALA A O 1
ATOM 997 N N . ASN A 1 130 ? 31.047 12.972 5.780 1.00 18.43 150 ASN A N 1
ATOM 998 C CA . ASN A 1 130 ? 32.344 12.494 6.223 1.00 19.24 150 ASN A CA 1
ATOM 999 C C . ASN A 1 130 ? 32.369 10.974 6.084 1.00 19.38 150 ASN A C 1
ATOM 1000 O O . ASN A 1 130 ? 31.659 10.255 6.790 1.00 20.00 150 ASN A O 1
ATOM 1005 N N . VAL A 1 131 ? 33.183 10.513 5.148 1.00 19.72 151 VAL A N 1
ATOM 1006 C CA . VAL A 1 131 ? 33.238 9.119 4.737 1.00 20.09 151 VAL A CA 1
ATOM 1007 C C . VAL A 1 131 ? 33.822 8.226 5.836 1.00 20.00 151 VAL A C 1
ATOM 1008 O O . VAL A 1 131 ? 33.461 7.046 5.958 1.00 19.60 151 VAL A O 1
ATOM 1012 N N . ASN A 1 132 ? 34.707 8.805 6.642 1.00 20.38 152 ASN A N 1
ATOM 1013 C CA . ASN A 1 132 ? 35.488 8.057 7.621 1.00 20.80 152 ASN A CA 1
ATOM 1014 C C . ASN A 1 132 ? 35.063 8.203 9.065 1.00 20.65 152 ASN A C 1
ATOM 1015 O O . ASN A 1 132 ? 35.782 7.780 9.967 1.00 20.09 152 ASN A O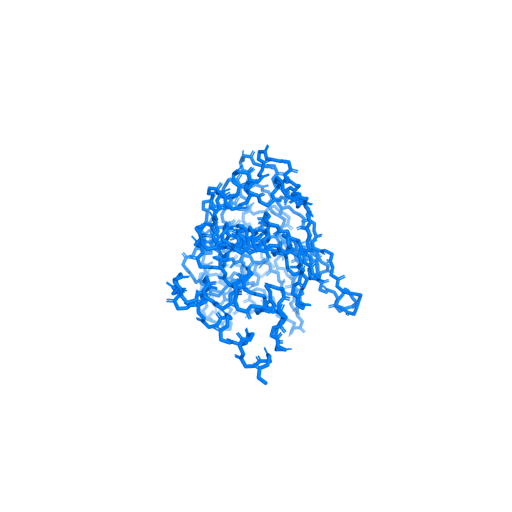 1
ATOM 1020 N N . LEU A 1 133 ? 33.886 8.767 9.299 1.00 20.18 153 LEU A N 1
ATOM 1021 C CA . LEU A 1 133 ? 33.344 8.818 10.650 1.00 20.29 153 LEU A CA 1
ATOM 1022 C C . LEU A 1 133 ? 33.211 7.409 11.224 1.00 20.33 153 LEU A C 1
ATOM 1023 O O . LEU A 1 133 ? 32.777 6.481 10.532 1.00 19.21 153 LEU A O 1
ATOM 1028 N N . ARG A 1 134 ? 33.590 7.283 12.496 1.00 20.52 154 ARG A N 1
ATOM 1029 C CA . ARG A 1 134 ? 33.470 6.059 13.268 1.00 21.25 154 ARG A CA 1
ATOM 1030 C C . ARG A 1 134 ? 32.291 6.215 14.213 1.00 20.81 154 ARG A C 1
ATOM 1031 O O . ARG A 1 134 ? 32.108 7.276 14.820 1.00 21.58 154 ARG A O 1
ATOM 1039 N N . ARG A 1 135 ? 31.493 5.166 14.358 1.00 20.29 155 ARG A N 1
ATOM 1040 C CA . ARG A 1 135 ? 30.243 5.267 15.091 1.00 20.36 155 ARG A CA 1
ATOM 1041 C C . ARG A 1 135 ? 30.467 5.620 16.556 1.00 20.93 155 ARG A C 1
ATOM 1042 O O . ARG A 1 135 ? 31.230 4.959 17.251 1.00 20.71 155 ARG A O 1
ATOM 1050 N N . LYS A 1 136 ? 29.816 6.693 16.988 1.00 21.90 156 LYS A N 1
ATOM 1051 C CA . LYS A 1 136 ? 29.772 7.086 18.386 1.00 23.39 156 LYS A CA 1
ATOM 1052 C C . LYS A 1 136 ? 28.474 6.539 18.928 1.00 23.81 156 LYS A C 1
ATOM 1053 O O . LYS A 1 136 ? 27.400 6.882 18.438 1.00 23.80 156 LYS A O 1
ATOM 1059 N N . THR A 1 137 ? 28.565 5.722 19.965 1.00 23.97 157 THR A N 1
ATOM 1060 C CA . THR A 1 137 ? 27.405 5.057 20.519 1.00 24.65 157 THR A CA 1
ATOM 1061 C C . THR A 1 137 ? 27.191 5.419 22.000 1.00 25.53 157 THR A C 1
ATOM 1062 O O . THR A 1 137 ? 27.890 6.274 22.547 1.00 25.30 157 THR A O 1
ATOM 1066 N N . LYS A 1 138 ? 26.198 4.781 22.608 1.00 26.94 158 LYS A N 1
ATOM 1067 C CA . LYS A 1 138 ? 25.836 4.997 24.001 1.00 28.32 158 LYS A CA 1
ATOM 1068 C C . LYS A 1 138 ? 26.986 4.577 24.913 1.00 29.80 158 LYS A C 1
ATOM 1069 O O . LYS A 1 138 ? 27.722 3.650 24.596 1.00 29.57 158 LYS A O 1
ATOM 1075 N N . GLU A 1 139 ? 27.137 5.261 26.043 1.00 32.02 159 GLU A N 1
ATOM 1076 C CA . GLU A 1 139 ? 28.263 5.013 26.946 1.00 33.59 159 GLU A CA 1
ATOM 1077 C C . GLU A 1 139 ? 28.351 3.554 27.383 1.00 34.51 159 GLU A C 1
ATOM 1078 O O . GLU A 1 139 ? 29.425 2.974 27.366 1.00 35.04 159 GLU A O 1
ATOM 1084 N N . ASP A 1 140 ? 27.229 2.979 27.801 1.00 35.70 160 ASP A N 1
ATOM 1085 C CA . ASP A 1 140 ? 27.171 1.560 28.184 1.00 36.68 160 ASP A CA 1
ATOM 1086 C C . ASP A 1 140 ? 27.689 0.618 27.096 1.00 36.53 160 ASP A C 1
ATOM 1087 O O . ASP A 1 140 ? 28.362 -0.370 27.390 1.00 36.65 160 ASP A O 1
ATOM 1092 N N . GLN A 1 141 ? 27.358 0.914 25.844 1.00 36.23 161 GLN A N 1
ATOM 1093 C CA . GLN A 1 141 ? 27.820 0.099 24.725 1.00 36.03 161 GLN A CA 1
ATOM 1094 C C . GLN A 1 141 ? 29.309 0.298 24.446 1.00 36.15 161 GLN A C 1
ATOM 1095 O O . GLN A 1 141 ? 30.023 -0.669 24.208 1.00 35.62 161 GLN A O 1
ATOM 1101 N N . GLU A 1 142 ? 29.785 1.540 24.501 1.00 36.69 162 GLU A N 1
ATOM 1102 C CA . GLU A 1 142 ? 31.202 1.822 24.268 1.00 37.45 162 GLU A CA 1
ATOM 1103 C C . GLU A 1 142 ? 32.089 1.111 25.295 1.00 37.71 162 GLU A C 1
ATOM 1104 O O . GLU A 1 142 ? 33.208 0.710 24.986 1.00 37.64 162 GLU A O 1
ATOM 1110 N N . ARG A 1 143 ? 31.580 0.953 26.512 1.00 38.33 163 ARG A N 1
ATOM 1111 C CA . ARG A 1 143 ? 32.326 0.283 27.581 1.00 38.84 163 ARG A CA 1
ATOM 1112 C C . ARG A 1 143 ? 32.457 -1.217 27.327 1.00 38.54 163 ARG A C 1
ATOM 1113 O O . ARG A 1 143 ? 33.412 -1.854 27.795 1.00 39.09 163 ARG A O 1
ATOM 1121 N N . LEU A 1 144 ? 31.506 -1.770 26.574 1.00 37.85 164 LEU A N 1
ATOM 1122 C CA . LEU A 1 144 ? 31.570 -3.154 26.095 1.00 37.44 164 LEU A CA 1
ATOM 1123 C C . LEU A 1 144 ? 32.351 -3.304 24.775 1.00 36.73 164 LEU A C 1
ATOM 1124 O O . LEU A 1 144 ? 32.239 -4.330 24.096 1.00 36.81 164 LEU A O 1
ATOM 1129 N N . ARG A 1 145 ? 33.148 -2.288 24.439 1.00 35.73 165 ARG A N 1
ATOM 1130 C CA . ARG A 1 145 ? 33.951 -2.238 23.211 1.00 35.15 165 ARG A CA 1
ATOM 1131 C C . ARG A 1 145 ? 33.140 -2.205 21.903 1.00 33.44 165 ARG A C 1
ATOM 1132 O O . ARG A 1 145 ? 33.683 -2.486 20.834 1.00 33.32 165 ARG A O 1
ATOM 1140 N N . LYS A 1 146 ? 31.862 -1.852 21.987 1.00 31.48 166 LYS A N 1
ATOM 1141 C CA . LYS A 1 146 ? 31.031 -1.699 20.795 1.00 30.38 166 LYS A CA 1
ATOM 1142 C C . LYS A 1 146 ? 31.209 -0.292 20.242 1.00 28.38 166 LYS A C 1
ATOM 1143 O O . LYS A 1 146 ? 31.766 0.587 20.910 1.00 27.09 166 LYS A O 1
ATOM 1149 N N . GLY A 1 147 ? 30.742 -0.077 19.015 1.00 26.32 167 GLY A N 1
ATOM 1150 C CA . GLY A 1 147 ? 30.918 1.205 18.358 1.00 24.77 167 GLY A CA 1
ATOM 1151 C C . GLY A 1 147 ? 32.208 1.284 17.572 1.00 23.62 167 GLY A C 1
ATOM 1152 O O . GLY A 1 147 ? 33.017 0.349 17.562 1.00 23.35 167 GLY A O 1
ATOM 1153 N N . GLY A 1 148 ? 32.377 2.400 16.877 1.00 21.72 168 GLY A N 1
ATOM 1154 C CA . GLY A 1 148 ? 33.600 2.722 16.180 1.00 20.75 168 GLY A CA 1
ATOM 1155 C C . GLY A 1 148 ? 33.661 2.275 14.731 1.00 19.85 168 GLY A C 1
ATOM 1156 O O . GLY A 1 148 ? 34.643 2.548 14.058 1.00 19.65 168 GLY A O 1
ATOM 1157 N N . ALA A 1 149 ? 32.626 1.601 14.238 1.00 19.22 169 ALA A N 1
ATOM 1158 C CA . ALA A 1 149 ? 32.648 1.119 12.852 1.00 18.63 169 ALA A CA 1
ATOM 1159 C C . ALA A 1 149 ? 32.400 2.241 11.843 1.00 18.69 169 ALA A C 1
ATOM 1160 O O . ALA A 1 149 ? 31.844 3.287 12.169 1.00 18.10 169 ALA A O 1
ATOM 1162 N N . THR A 1 150 ? 32.815 1.987 10.608 1.00 18.82 170 THR A N 1
ATOM 1163 C CA . THR A 1 150 ? 32.703 2.939 9.510 1.00 18.75 170 THR A CA 1
ATOM 1164 C C . THR A 1 150 ? 31.833 2.356 8.399 1.00 18.18 170 THR A C 1
ATOM 1165 O O . THR A 1 150 ? 31.549 1.161 8.364 1.00 17.15 170 THR A O 1
ATOM 1169 N N . ALA A 1 151 ? 31.439 3.221 7.470 1.00 17.72 171 ALA A N 1
ATOM 1170 C CA . ALA A 1 151 ? 30.677 2.818 6.300 1.00 17.58 171 ALA A CA 1
ATOM 1171 C C . ALA A 1 151 ? 31.409 1.734 5.502 1.00 17.81 171 ALA A C 1
ATOM 1172 O O . ALA A 1 151 ? 30.782 0.817 4.972 1.00 17.35 171 ALA A O 1
ATOM 1174 N N . LEU A 1 152 ? 32.734 1.816 5.425 1.00 17.93 172 LEU A N 1
ATOM 1175 C CA . LEU A 1 152 ? 33.495 0.804 4.677 1.00 18.57 172 LEU A CA 1
ATOM 1176 C C . LEU A 1 152 ? 33.325 -0.567 5.312 1.00 18.84 172 LEU A C 1
ATOM 1177 O O . LEU A 1 152 ? 33.144 -1.561 4.606 1.00 19.26 172 LEU A O 1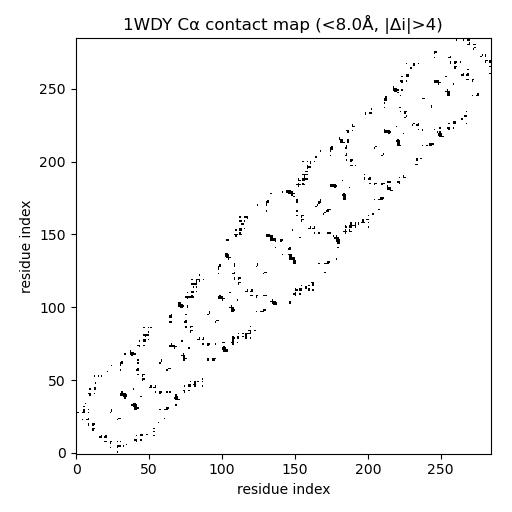
ATOM 1182 N N . MET A 1 153 ? 33.369 -0.621 6.638 1.00 19.17 173 MET A N 1
ATOM 1183 C CA . MET A 1 153 ? 33.168 -1.882 7.345 1.00 19.71 173 MET A CA 1
ATOM 1184 C C . MET A 1 153 ? 31.767 -2.429 7.107 1.00 20.04 173 MET A C 1
ATOM 1185 O O . MET A 1 153 ? 31.595 -3.632 6.957 1.00 19.54 173 MET A O 1
ATOM 1190 N N . ASP A 1 154 ? 30.765 -1.551 7.024 1.00 20.27 174 ASP A N 1
ATOM 1191 C CA . ASP A 1 154 ? 29.398 -1.988 6.736 1.00 21.25 174 ASP A CA 1
ATOM 1192 C C . ASP A 1 154 ? 29.280 -2.571 5.327 1.00 21.35 174 ASP A C 1
ATOM 1193 O O . ASP A 1 154 ? 28.599 -3.588 5.112 1.00 21.53 174 ASP A O 1
ATOM 1198 N N . ALA A 1 155 ? 29.903 -1.912 4.362 1.00 21.12 175 ALA A N 1
ATOM 1199 C CA . ALA A 1 155 ? 29.864 -2.396 2.986 1.00 21.51 175 ALA A CA 1
ATOM 1200 C C . ALA A 1 155 ? 30.533 -3.780 2.906 1.00 21.98 175 ALA A C 1
ATOM 1201 O O . ALA A 1 155 ? 30.035 -4.679 2.218 1.00 21.74 175 ALA A O 1
ATOM 1203 N N . ALA A 1 156 ? 31.617 -3.947 3.659 1.00 22.69 176 ALA A N 1
ATOM 1204 C CA . ALA A 1 156 ? 32.392 -5.193 3.669 1.00 23.55 176 ALA A CA 1
ATOM 1205 C C . ALA A 1 156 ? 31.581 -6.326 4.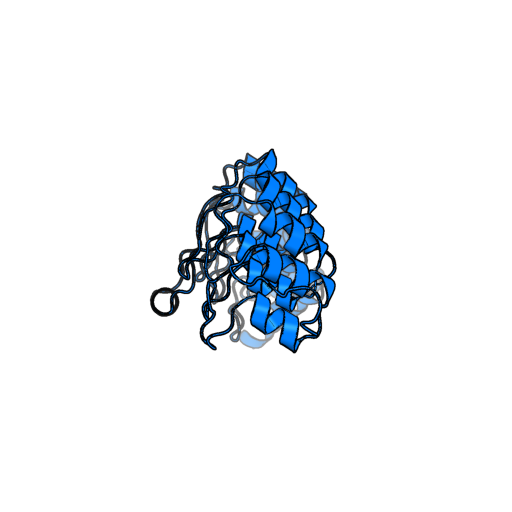291 1.00 24.70 176 ALA A C 1
ATOM 1206 O O . ALA A 1 156 ? 31.488 -7.426 3.729 1.00 24.88 176 ALA A O 1
ATOM 1208 N N . GLU A 1 157 ? 30.967 -6.029 5.433 1.00 25.40 177 GLU A N 1
ATOM 1209 C CA . GLU A 1 157 ? 30.140 -6.970 6.176 1.00 27.06 177 GLU A CA 1
ATOM 1210 C C . GLU A 1 157 ? 28.924 -7.438 5.372 1.00 27.26 177 GLU A C 1
ATOM 1211 O O . GLU A 1 157 ? 28.603 -8.626 5.361 1.00 27.03 177 GLU A O 1
ATOM 1217 N N . LYS A 1 158 ? 28.255 -6.506 4.693 1.00 27.04 178 LYS A N 1
ATOM 1218 C CA . LYS A 1 158 ? 27.020 -6.816 3.974 1.00 27.58 178 LYS A CA 1
ATOM 1219 C C . LYS A 1 158 ? 27.276 -7.259 2.541 1.00 27.54 178 LYS A C 1
ATOM 1220 O O . LYS A 1 158 ? 26.346 -7.602 1.821 1.00 28.47 178 LYS A O 1
ATOM 1226 N N . GLY A 1 159 ? 28.535 -7.255 2.126 1.00 27.19 179 GLY A N 1
ATOM 1227 C CA . GLY A 1 159 ? 28.916 -7.805 0.846 1.00 27.59 179 GLY A CA 1
ATOM 1228 C C . GLY A 1 159 ? 28.574 -6.951 -0.359 1.00 27.33 179 GLY A C 1
ATOM 1229 O O . GLY A 1 159 ? 28.384 -7.484 -1.451 1.00 28.00 179 GLY A O 1
ATOM 1230 N N . HIS A 1 160 ? 28.508 -5.633 -0.178 1.00 26.42 180 HIS A N 1
ATOM 1231 C CA . HIS A 1 160 ? 28.158 -4.730 -1.274 1.00 25.89 180 HIS A CA 1
ATOM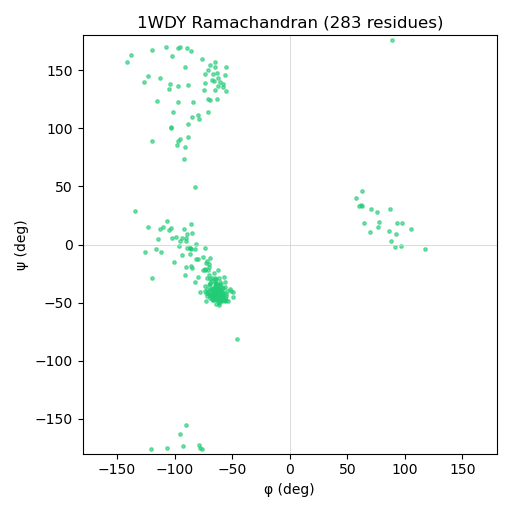 1232 C C . HIS A 1 160 ? 29.397 -4.311 -2.037 1.00 26.13 180 HIS A C 1
ATOM 1233 O O . HIS A 1 160 ? 30.047 -3.332 -1.681 1.00 25.36 180 HIS A O 1
ATOM 1240 N N . VAL A 1 161 ? 29.719 -5.060 -3.090 1.00 25.96 181 VAL A N 1
ATOM 1241 C CA . VAL A 1 161 ? 30.978 -4.900 -3.790 1.00 26.40 181 VAL A CA 1
ATOM 1242 C C . VAL A 1 161 ? 31.112 -3.535 -4.474 1.00 26.12 181 VAL A C 1
ATOM 1243 O O . VAL A 1 161 ? 32.152 -2.885 -4.357 1.00 26.23 181 VAL A O 1
ATOM 1247 N N . GLU A 1 162 ? 30.080 -3.104 -5.188 1.00 26.21 182 GLU A N 1
ATOM 1248 C CA . GLU A 1 162 ? 30.138 -1.825 -5.888 1.00 26.27 182 GLU A CA 1
ATOM 1249 C C . GLU A 1 162 ? 30.331 -0.678 -4.898 1.00 25.04 182 GLU A C 1
ATOM 1250 O O . GLU A 1 162 ? 31.150 0.200 -5.128 1.00 24.45 182 GLU A O 1
ATOM 1256 N N . VAL A 1 163 ? 29.594 -0.709 -3.792 1.00 24.00 183 VAL A N 1
ATOM 1257 C CA . VAL A 1 163 ? 29.745 0.302 -2.750 1.00 23.42 183 VAL A CA 1
ATOM 1258 C C . VAL A 1 163 ? 31.174 0.320 -2.247 1.00 22.76 183 VAL A C 1
ATOM 1259 O O . VAL A 1 163 ? 31.773 1.363 -2.139 1.00 21.63 183 VAL A O 1
ATOM 1263 N N . LEU A 1 164 ? 31.728 -0.854 -1.973 1.00 23.08 184 LEU A N 1
ATOM 1264 C CA . LEU A 1 164 ? 33.075 -0.948 -1.460 1.00 23.35 184 LEU A CA 1
ATOM 1265 C C . LEU A 1 164 ? 34.070 -0.318 -2.426 1.00 23.36 184 LEU A C 1
ATOM 1266 O O . LEU A 1 164 ? 34.942 0.438 -2.011 1.00 22.76 184 LEU A O 1
ATOM 1271 N N . LYS A 1 165 ? 33.925 -0.625 -3.715 1.00 23.64 185 LYS A N 1
ATOM 1272 C CA . LYS A 1 165 ? 34.807 -0.090 -4.756 1.00 24.51 185 LYS A CA 1
ATOM 1273 C C . LYS A 1 165 ? 34.714 1.428 -4.809 1.00 23.59 185 LYS A C 1
ATOM 1274 O O . LYS A 1 165 ? 35.720 2.127 -4.928 1.00 24.06 185 LYS A O 1
ATOM 1280 N N . ILE A 1 166 ? 33.494 1.940 -4.709 1.00 22.97 186 ILE A N 1
ATOM 1281 C CA . ILE A 1 166 ? 33.283 3.378 -4.755 1.00 22.34 186 ILE A CA 1
ATOM 1282 C C . ILE A 1 166 ? 33.924 4.034 -3.541 1.00 21.62 186 ILE A C 1
ATOM 1283 O O . ILE A 1 166 ? 34.584 5.064 -3.662 1.00 21.23 186 ILE A O 1
ATOM 1288 N N . LEU A 1 167 ? 33.731 3.429 -2.373 1.00 21.45 187 LEU A N 1
ATOM 1289 C CA . LEU A 1 167 ? 34.288 3.960 -1.137 1.00 21.61 187 LEU A CA 1
ATOM 1290 C C . LEU A 1 167 ? 35.812 4.059 -1.216 1.00 22.37 187 LEU A C 1
ATOM 1291 O O . LEU A 1 167 ? 36.379 5.084 -0.869 1.00 22.22 187 LEU A O 1
ATOM 1296 N N . LEU A 1 168 ? 36.459 3.011 -1.719 1.00 22.85 188 LEU A N 1
ATOM 1297 C CA . LEU A 1 168 ? 37.919 2.955 -1.768 1.00 24.00 188 LEU A CA 1
ATOM 1298 C C . LEU A 1 168 ? 38.549 3.781 -2.902 1.00 24.78 188 LEU A C 1
ATOM 1299 O O . LEU A 1 168 ? 39.564 4.453 -2.696 1.00 25.50 188 LEU A O 1
ATOM 1304 N N . ASP A 1 169 ? 37.939 3.747 -4.080 1.00 26.12 189 ASP A N 1
ATOM 1305 C CA . ASP A 1 169 ? 38.528 4.344 -5.287 1.00 26.98 189 ASP A CA 1
ATOM 1306 C C . ASP A 1 169 ? 38.126 5.792 -5.511 1.00 27.41 189 ASP A C 1
ATOM 1307 O O . ASP A 1 169 ? 38.860 6.554 -6.156 1.00 27.49 189 ASP A O 1
ATOM 1312 N N . GLU A 1 170 ? 36.957 6.179 -5.000 1.00 27.09 190 GLU A N 1
ATOM 1313 C CA . GLU A 1 170 ? 36.378 7.479 -5.337 1.00 27.36 190 GLU A CA 1
ATOM 1314 C C . GLU A 1 170 ? 36.170 8.396 -4.135 1.00 26.36 190 GLU A C 1
ATOM 1315 O O . GLU A 1 170 ? 36.234 9.616 -4.287 1.00 27.34 190 GLU A O 1
ATOM 1321 N N . MET A 1 171 ? 35.950 7.833 -2.948 1.00 24.19 191 MET A N 1
ATOM 1322 C CA . MET A 1 171 ? 35.533 8.634 -1.795 1.00 22.77 191 MET A CA 1
ATOM 1323 C C . MET A 1 171 ? 36.548 8.694 -0.658 1.00 22.23 191 MET A C 1
ATOM 1324 O O . MET A 1 171 ? 36.276 9.263 0.397 1.00 20.85 191 MET A O 1
ATOM 1329 N N . GLY A 1 172 ? 37.723 8.105 -0.858 1.00 22.56 192 GLY A N 1
ATOM 1330 C CA . GLY A 1 172 ? 38.811 8.259 0.091 1.00 22.72 192 GLY A CA 1
ATOM 1331 C C . GLY A 1 172 ? 38.609 7.540 1.408 1.00 22.88 192 GLY A C 1
ATOM 1332 O O . GLY A 1 172 ? 39.107 7.969 2.444 1.00 22.45 192 GLY A O 1
ATOM 1333 N N . ALA A 1 173 ? 37.889 6.427 1.377 1.00 23.31 193 ALA A N 1
ATOM 1334 C CA . ALA A 1 173 ? 37.683 5.652 2.586 1.00 23.80 193 ALA A CA 1
ATOM 1335 C C . ALA A 1 173 ? 39.013 5.069 3.069 1.00 24.36 193 ALA A C 1
ATOM 1336 O O . ALA A 1 173 ? 39.841 4.637 2.263 1.00 24.96 193 ALA A O 1
ATOM 1338 N N . ASP A 1 174 ? 39.197 5.081 4.385 1.00 25.09 194 ASP A N 1
ATOM 1339 C CA . ASP A 1 174 ? 40.401 4.574 5.040 1.00 26.04 194 ASP A CA 1
ATOM 1340 C C . ASP A 1 174 ? 40.240 3.068 5.232 1.00 25.93 194 ASP A C 1
ATOM 1341 O O . ASP A 1 174 ? 39.426 2.608 6.042 1.00 25.91 194 ASP A O 1
ATOM 1346 N N . VAL A 1 175 ? 41.015 2.301 4.473 1.00 25.94 195 VAL A N 1
ATOM 1347 C CA . VAL A 1 175 ? 40.910 0.851 4.489 1.00 25.87 195 VAL A CA 1
ATOM 1348 C C . VAL A 1 175 ? 41.221 0.229 5.864 1.00 26.01 195 VAL A C 1
ATOM 1349 O O . VAL A 1 175 ? 40.690 -0.834 6.204 1.00 25.99 195 VAL A O 1
ATOM 1353 N N . ASN A 1 176 ? 42.059 0.898 6.647 1.00 25.96 196 ASN A N 1
ATOM 1354 C CA . ASN A 1 176 ? 42.564 0.339 7.903 1.00 26.75 196 ASN A CA 1
ATOM 1355 C C . ASN A 1 176 ? 42.059 0.984 9.190 1.00 26.62 196 ASN A C 1
ATOM 1356 O O . ASN A 1 176 ? 42.611 0.750 10.265 1.00 26.78 196 ASN A O 1
ATOM 1361 N N . ALA A 1 177 ? 40.989 1.775 9.100 1.00 26.14 197 ALA A N 1
ATOM 1362 C CA . ALA A 1 177 ? 40.278 2.180 10.303 1.00 25.98 197 ALA A CA 1
ATOM 1363 C C . ALA A 1 177 ? 39.845 0.931 11.081 1.00 26.05 197 ALA A C 1
ATOM 1364 O O . ALA A 1 177 ? 39.538 -0.104 10.492 1.00 25.56 197 ALA A O 1
ATOM 1366 N N . CYS A 1 178 ? 39.836 1.036 12.404 1.00 26.53 198 CYS A N 1
ATOM 1367 C CA . CYS A 1 178 ? 39.390 -0.042 13.278 1.00 27.28 198 CYS A CA 1
ATOM 1368 C C . CYS A 1 178 ? 38.266 0.440 14.167 1.00 26.08 198 CYS A C 1
ATOM 1369 O O . CYS A 1 178 ? 38.268 1.587 14.602 1.00 27.09 198 CYS A O 1
ATOM 1372 N N . ASP A 1 179 ? 37.322 -0.442 14.459 1.00 25.54 199 ASP A N 1
ATOM 1373 C CA . ASP A 1 179 ? 36.268 -0.135 15.411 1.00 25.14 199 ASP A CA 1
ATOM 1374 C C . ASP A 1 179 ? 36.809 -0.258 16.851 1.00 26.01 199 ASP A C 1
ATOM 1375 O O . ASP A 1 179 ? 38.008 -0.466 17.042 1.00 25.98 199 ASP A O 1
ATOM 1380 N N . ASN A 1 180 ? 35.943 -0.101 17.842 1.00 26.06 200 ASN A N 1
ATOM 1381 C CA . ASN A 1 180 ? 36.377 -0.075 19.242 1.00 27.39 200 ASN A CA 1
ATOM 1382 C C . ASN A 1 180 ? 36.865 -1.435 19.762 1.00 28.52 200 ASN A C 1
ATOM 1383 O O . ASN A 1 180 ? 37.530 -1.501 20.801 1.00 29.16 200 ASN A O 1
ATOM 1388 N N . MET A 1 181 ? 36.521 -2.505 19.050 1.00 29.82 201 MET A N 1
ATOM 1389 C CA . MET A 1 181 ? 37.006 -3.854 19.339 1.00 31.34 201 MET A CA 1
ATOM 1390 C C . MET A 1 181 ? 38.345 -4.174 18.675 1.00 31.32 201 MET A C 1
ATOM 1391 O O . MET A 1 181 ? 38.928 -5.224 18.941 1.00 31.48 201 MET A O 1
ATOM 1396 N N . GLY A 1 182 ? 38.820 -3.288 17.807 1.00 30.87 202 GLY A N 1
ATOM 1397 C CA . GLY A 1 182 ? 40.048 -3.504 17.062 1.00 30.69 202 GLY A CA 1
ATOM 1398 C C . GLY A 1 182 ? 39.860 -4.158 15.701 1.00 30.25 202 GLY A C 1
ATOM 1399 O O . GLY A 1 182 ? 40.843 -4.539 15.068 1.00 30.76 202 GLY A O 1
ATOM 1400 N N . ARG A 1 183 ? 38.613 -4.294 15.246 1.00 29.30 203 ARG A N 1
ATOM 1401 C CA . ARG A 1 183 ? 38.328 -4.931 13.961 1.00 28.14 203 ARG A CA 1
ATOM 1402 C C . ARG A 1 183 ? 38.363 -3.915 12.834 1.00 27.55 203 ARG A C 1
ATOM 1403 O O . ARG A 1 183 ? 37.838 -2.819 12.976 1.00 27.14 203 ARG A O 1
ATOM 1411 N N . ASN A 1 184 ? 38.967 -4.292 11.713 1.00 26.40 204 ASN A N 1
ATOM 1412 C CA . ASN A 1 184 ? 38.965 -3.452 10.515 1.00 25.46 204 ASN A CA 1
ATOM 1413 C C . ASN A 1 184 ? 38.030 -4.039 9.465 1.00 24.77 204 ASN A C 1
ATOM 1414 O O . ASN A 1 184 ? 37.353 -5.025 9.731 1.00 24.36 204 ASN A O 1
ATOM 1419 N N . ALA A 1 185 ? 37.985 -3.442 8.276 1.00 24.67 205 ALA A N 1
ATOM 1420 C CA . ALA A 1 185 ? 37.034 -3.866 7.255 1.00 24.56 205 ALA A CA 1
ATOM 1421 C C . ALA A 1 185 ? 37.316 -5.310 6.812 1.00 24.70 205 ALA A C 1
ATOM 1422 O O . ALA A 1 185 ? 36.403 -6.063 6.496 1.00 24.45 205 ALA A O 1
ATOM 1424 N N . LEU A 1 186 ? 38.588 -5.685 6.825 1.00 25.18 206 LEU A N 1
ATOM 1425 C CA . LEU A 1 186 ? 39.001 -7.041 6.479 1.00 25.85 206 LEU A CA 1
ATOM 1426 C C . LEU A 1 186 ? 38.384 -8.083 7.416 1.00 25.81 206 LEU A C 1
ATOM 1427 O O . LEU A 1 186 ? 37.847 -9.078 6.953 1.00 26.16 206 LEU A O 1
ATOM 1432 N N . ILE A 1 187 ? 38.452 -7.842 8.723 1.00 26.20 207 ILE A N 1
ATOM 1433 C CA . ILE A 1 187 ? 37.831 -8.721 9.714 1.00 26.54 207 ILE A CA 1
ATOM 1434 C C . ILE A 1 187 ? 36.335 -8.796 9.471 1.00 26.75 207 ILE A C 1
ATOM 1435 O O . ILE A 1 187 ? 35.752 -9.883 9.426 1.00 26.52 207 ILE A O 1
ATOM 1440 N N . HIS A 1 188 ? 35.704 -7.638 9.297 1.00 26.70 208 HIS A N 1
ATOM 1441 C CA . HIS A 1 188 ? 34.261 -7.600 9.121 1.00 27.28 208 HIS A CA 1
ATOM 1442 C C . HIS A 1 188 ? 33.819 -8.361 7.875 1.00 27.40 208 HIS A C 1
ATOM 1443 O O . HIS A 1 188 ? 32.773 -9.002 7.884 1.00 27.62 208 HIS A O 1
ATOM 1450 N N . ALA A 1 189 ? 34.630 -8.309 6.824 1.00 28.28 209 ALA A N 1
ATOM 1451 C CA . ALA A 1 189 ? 34.343 -9.008 5.576 1.00 29.10 209 ALA A CA 1
ATOM 1452 C C . ALA A 1 189 ? 34.340 -10.514 5.789 1.00 30.18 209 ALA A C 1
ATOM 1453 O O . ALA A 1 189 ? 33.481 -11.221 5.273 1.00 30.04 209 ALA A O 1
ATOM 1455 N N . LEU A 1 190 ? 35.301 -10.993 6.568 1.00 31.96 210 LEU A N 1
ATOM 1456 C CA . LEU A 1 190 ? 35.457 -12.429 6.785 1.00 33.39 210 LEU A CA 1
ATOM 1457 C C . LEU A 1 190 ? 34.498 -12.964 7.857 1.00 35.53 210 LEU A C 1
ATOM 1458 O O . LEU A 1 190 ? 34.320 -14.174 7.986 1.00 35.58 210 LEU A O 1
ATOM 1463 N N . LEU A 1 191 ? 33.860 -12.061 8.600 1.00 38.14 211 LEU A N 1
ATOM 1464 C CA . LEU A 1 191 ? 32.822 -12.433 9.560 1.00 40.23 211 LEU A CA 1
ATOM 1465 C C . LEU A 1 191 ? 31.442 -12.553 8.908 1.00 42.35 211 LEU A C 1
ATOM 1466 O O . LEU A 1 191 ? 30.549 -13.171 9.484 1.00 43.12 211 LEU A O 1
ATOM 1471 N N . SER A 1 192 ? 31.266 -11.970 7.723 1.00 44.77 212 SER A N 1
ATOM 1472 C CA . SER A 1 192 ? 29.952 -11.913 7.067 1.00 46.64 212 SER A CA 1
ATOM 1473 C C . SER A 1 192 ? 29.310 -13.291 6.882 1.00 48.16 212 SER A C 1
ATOM 1474 O O . SER A 1 192 ? 30.006 -14.307 6.767 1.00 48.41 212 SER A O 1
ATOM 1477 N N . SER A 1 193 ? 27.979 -13.299 6.848 1.00 49.79 213 SER A N 1
ATOM 1478 C CA . SER A 1 193 ? 27.191 -14.532 6.816 1.00 50.96 213 SER A CA 1
ATOM 1479 C C . SER A 1 193 ? 26.817 -14.983 5.397 1.00 51.74 213 SER A C 1
ATOM 1480 O O . SER A 1 193 ? 26.288 -16.090 5.220 1.00 52.32 213 SER A O 1
ATOM 1483 N N . ASP A 1 194 ? 27.084 -14.133 4.401 1.00 52.41 214 ASP A N 1
ATOM 1484 C CA . ASP A 1 194 ? 26.814 -14.453 2.994 1.00 52.70 214 ASP A CA 1
ATOM 1485 C C . ASP A 1 194 ? 28.086 -14.873 2.258 1.00 52.56 214 ASP A C 1
ATOM 1486 O O . ASP A 1 194 ? 28.994 -14.064 2.053 1.00 52.45 214 ASP A O 1
ATOM 1491 N N . ASP A 1 195 ? 28.125 -16.136 1.833 1.00 52.36 215 ASP A N 1
ATOM 1492 C CA . ASP A 1 195 ? 29.271 -16.683 1.102 1.00 52.17 215 ASP A CA 1
ATOM 1493 C C . ASP A 1 195 ? 29.354 -16.183 -0.352 1.00 51.40 215 ASP A C 1
ATOM 1494 O O . ASP A 1 195 ? 30.300 -16.513 -1.077 1.00 51.43 215 ASP A O 1
ATOM 1499 N N . SER A 1 196 ? 28.370 -15.386 -0.768 1.00 50.33 216 SER A N 1
ATOM 1500 C CA . SER A 1 196 ? 28.310 -14.862 -2.129 1.00 49.27 216 SER A CA 1
ATOM 1501 C C . SER A 1 196 ? 29.507 -13.979 -2.508 1.00 48.06 216 SER A C 1
ATOM 1502 O O . SER A 1 196 ? 30.146 -14.224 -3.532 1.00 48.37 216 SER A O 1
ATOM 1505 N N . ASP A 1 197 ? 29.817 -12.968 -1.690 1.00 46.26 217 ASP A N 1
ATOM 1506 C CA . ASP A 1 197 ? 30.758 -11.908 -2.099 1.00 44.91 217 ASP A CA 1
ATOM 1507 C C . ASP A 1 197 ? 32.103 -11.867 -1.355 1.00 43.02 217 ASP A C 1
ATOM 1508 O O . ASP A 1 197 ? 32.978 -11.086 -1.721 1.00 42.46 217 ASP A O 1
ATOM 1513 N N . VAL A 1 198 ? 32.273 -12.690 -0.323 1.00 40.97 218 VAL A N 1
ATOM 1514 C CA . VAL A 1 198 ? 33.448 -12.593 0.551 1.00 39.38 218 VAL A CA 1
ATOM 1515 C C . VAL A 1 198 ? 34.806 -12.599 -0.181 1.00 38.42 218 VAL A C 1
ATOM 1516 O O . VAL A 1 198 ? 35.714 -11.863 0.202 1.00 37.30 218 VAL A O 1
ATOM 1520 N N . GLU A 1 199 ? 34.927 -13.405 -1.237 1.00 37.36 219 GLU A N 1
ATOM 1521 C CA . GLU A 1 199 ? 36.166 -13.512 -2.013 1.00 36.87 219 GLU A CA 1
ATOM 1522 C C . GLU A 1 199 ? 36.510 -12.196 -2.707 1.00 35.66 219 GLU A C 1
ATOM 1523 O O . GLU A 1 199 ? 37.619 -11.699 -2.579 1.00 35.17 219 GLU A O 1
ATOM 1529 N N . ALA A 1 200 ? 35.547 -11.636 -3.432 1.00 34.51 220 ALA A N 1
ATOM 1530 C CA . ALA A 1 200 ? 35.744 -10.369 -4.146 1.00 33.83 220 ALA A CA 1
ATOM 1531 C C . ALA A 1 200 ? 36.087 -9.218 -3.193 1.00 32.78 220 ALA A C 1
ATOM 1532 O O . ALA A 1 200 ? 36.958 -8.408 -3.476 1.00 32.49 220 ALA A O 1
ATOM 1534 N N . ILE A 1 201 ? 35.393 -9.161 -2.064 1.00 31.77 221 ILE A N 1
ATOM 1535 C CA . ILE A 1 201 ? 35.578 -8.086 -1.094 1.00 30.94 221 ILE A CA 1
ATOM 1536 C C . ILE A 1 201 ? 36.945 -8.153 -0.456 1.00 30.13 221 ILE A C 1
ATOM 1537 O O . ILE A 1 201 ? 37.642 -7.145 -0.358 1.00 28.58 221 ILE A O 1
ATOM 1542 N N . THR A 1 202 ? 37.325 -9.348 -0.014 1.00 29.45 222 THR A N 1
ATOM 1543 C CA . THR A 1 202 ? 38.617 -9.529 0.623 1.00 29.27 222 THR A CA 1
ATOM 1544 C C . THR A 1 202 ? 39.738 -9.138 -0.338 1.00 28.95 222 THR A C 1
ATOM 1545 O O . THR A 1 202 ? 40.667 -8.438 0.044 1.00 28.42 222 THR A O 1
ATOM 1549 N N . HIS A 1 203 ? 39.626 -9.569 -1.592 1.00 29.35 223 HIS A N 1
ATOM 1550 C CA . HIS A 1 203 ? 40.619 -9.232 -2.610 1.00 29.52 223 HIS A CA 1
ATOM 1551 C C . HIS A 1 203 ? 40.724 -7.716 -2.802 1.00 29.11 223 HIS A C 1
ATOM 1552 O O . HIS A 1 203 ? 41.820 -7.178 -2.901 1.00 28.94 223 HIS A O 1
ATOM 1559 N N . LEU A 1 204 ? 39.588 -7.023 -2.810 1.00 28.82 224 LEU A N 1
ATOM 1560 C CA . LEU A 1 204 ? 39.588 -5.574 -2.985 1.00 28.64 224 LEU A CA 1
ATOM 1561 C C . LEU A 1 204 ? 40.267 -4.873 -1.829 1.00 28.08 224 LEU A C 1
ATOM 1562 O O . LEU A 1 204 ? 41.048 -3.950 -2.024 1.00 28.19 224 LEU A O 1
ATOM 1567 N N . LEU A 1 205 ? 39.972 -5.309 -0.613 1.00 28.02 225 LEU A N 1
ATOM 1568 C CA . LEU A 1 205 ? 40.574 -4.707 0.567 1.00 27.45 225 LEU A CA 1
ATOM 1569 C C . LEU A 1 205 ? 42.079 -4.919 0.578 1.00 27.98 225 LEU A C 1
ATOM 1570 O O . LEU A 1 205 ? 42.834 -3.985 0.834 1.00 26.86 225 LEU A O 1
ATOM 1575 N N . LEU A 1 206 ? 42.520 -6.139 0.274 1.00 29.07 226 LEU A N 1
ATOM 1576 C CA . LEU A 1 206 ? 43.950 -6.434 0.255 1.00 30.30 226 LEU A CA 1
ATOM 1577 C C . LEU A 1 206 ? 44.682 -5.630 -0.834 1.00 31.19 226 LEU A C 1
ATOM 1578 O O . LEU A 1 206 ? 45.814 -5.189 -0.623 1.00 32.16 226 LEU A O 1
ATOM 1583 N N . ASP A 1 207 ? 44.020 -5.408 -1.966 1.00 32.36 227 ASP A N 1
ATOM 1584 C CA . ASP A 1 207 ? 44.552 -4.558 -3.045 1.00 33.31 227 ASP A CA 1
ATOM 1585 C C . ASP A 1 207 ? 44.847 -3.156 -2.537 1.00 33.38 227 ASP A C 1
ATOM 1586 O O . ASP A 1 207 ? 45.810 -2.524 -2.961 1.00 33.50 227 ASP A O 1
ATOM 1591 N N . HIS A 1 208 ? 43.997 -2.658 -1.643 1.00 33.29 228 HIS A N 1
ATOM 1592 C CA . HIS A 1 208 ? 44.178 -1.321 -1.075 1.00 33.30 228 HIS A CA 1
ATOM 1593 C C . HIS A 1 208 ? 44.978 -1.279 0.228 1.00 33.18 228 HIS A C 1
ATOM 1594 O O . HIS A 1 208 ? 45.012 -0.255 0.906 1.00 33.73 228 HIS A O 1
ATOM 1601 N N . GLY A 1 209 ? 45.644 -2.377 0.568 1.00 32.80 229 GLY A N 1
ATOM 1602 C CA . GLY A 1 209 ? 46.592 -2.388 1.664 1.00 32.45 229 GLY A CA 1
ATOM 1603 C C . GLY A 1 209 ? 45.991 -2.664 3.025 1.00 32.12 229 GLY A C 1
ATOM 1604 O O . GLY A 1 209 ? 46.511 -2.196 4.030 1.00 32.17 229 GLY A O 1
ATOM 1605 N N . ALA A 1 210 ? 44.916 -3.443 3.061 1.00 32.01 230 ALA A N 1
ATOM 1606 C CA . ALA A 1 210 ? 44.289 -3.821 4.312 1.00 32.06 230 ALA A CA 1
ATOM 1607 C C . ALA A 1 210 ? 45.297 -4.587 5.165 1.00 32.58 230 ALA A C 1
ATOM 1608 O O . ALA A 1 210 ? 46.055 -5.406 4.650 1.00 32.06 230 ALA A O 1
ATOM 1610 N N . ASP A 1 211 ? 45.284 -4.310 6.462 1.00 32.99 231 ASP A N 1
ATOM 1611 C CA . ASP A 1 211 ? 46.244 -4.864 7.404 1.00 33.97 231 ASP A CA 1
ATOM 1612 C C . ASP A 1 211 ? 45.764 -6.244 7.841 1.00 34.37 231 ASP A C 1
ATOM 1613 O O . ASP A 1 211 ? 44.658 -6.380 8.361 1.00 34.31 231 ASP A O 1
ATOM 1618 N N . VAL A 1 212 ? 46.598 -7.262 7.627 1.00 34.72 232 VAL A N 1
ATOM 1619 C CA . VAL A 1 212 ? 46.230 -8.646 7.952 1.00 35.24 232 VAL A CA 1
ATOM 1620 C C . VAL A 1 212 ? 46.474 -9.045 9.400 1.00 35.58 232 VAL A C 1
ATOM 1621 O O . VAL A 1 212 ? 45.910 -10.032 9.860 1.00 36.08 232 VAL A O 1
ATOM 1625 N N . ASN A 1 213 ? 47.335 -8.316 10.101 1.00 36.22 233 ASN A N 1
ATOM 1626 C CA . ASN A 1 213 ? 47.638 -8.609 11.502 1.00 37.05 233 ASN A CA 1
ATOM 1627 C C . ASN A 1 213 ? 46.731 -7.819 12.419 1.00 36.62 233 ASN A C 1
ATOM 1628 O O . ASN A 1 213 ? 47.133 -6.827 13.031 1.00 37.37 233 ASN A O 1
ATOM 1633 N N . VAL A 1 214 ? 45.482 -8.266 12.461 1.00 36.28 234 VAL A N 1
ATOM 1634 C CA . VAL A 1 214 ? 44.451 -7.679 13.302 1.00 35.80 234 VAL A CA 1
ATOM 1635 C C . VAL A 1 214 ? 43.641 -8.810 13.926 1.00 35.68 234 VAL A C 1
ATOM 1636 O O . VAL A 1 214 ? 43.692 -9.946 13.461 1.00 35.23 234 VAL A O 1
ATOM 1640 N N . ARG A 1 215 ? 42.901 -8.480 14.975 1.00 35.94 235 ARG A N 1
ATOM 1641 C CA . ARG A 1 215 ? 42.170 -9.447 15.780 1.00 36.39 235 ARG A CA 1
ATOM 1642 C C . ARG A 1 215 ? 40.708 -9.070 15.889 1.00 36.56 235 ARG A C 1
ATOM 1643 O O . ARG A 1 215 ? 40.381 -7.898 16.059 1.00 36.35 235 ARG A O 1
ATOM 1651 N N . GLY A 1 216 ? 39.840 -10.071 15.815 1.00 36.65 236 GLY A N 1
ATOM 1652 C CA . GLY A 1 216 ? 38.444 -9.926 16.170 1.00 37.30 236 GLY A CA 1
ATOM 1653 C C . GLY A 1 216 ? 38.229 -10.368 17.603 1.00 37.66 236 GLY A C 1
ATOM 1654 O O . GLY A 1 216 ? 39.192 -10.499 18.354 1.00 37.64 236 GLY A O 1
ATOM 1655 N N . GLU A 1 217 ? 36.971 -10.625 17.960 1.00 38.30 237 GLU A N 1
ATOM 1656 C CA . GLU A 1 217 ? 36.556 -10.903 19.343 1.00 39.19 237 GLU A CA 1
ATOM 1657 C C . GLU A 1 217 ? 37.454 -11.900 20.093 1.00 38.91 237 GLU A C 1
ATOM 1658 O O . GLU A 1 217 ? 38.303 -11.504 20.908 1.00 40.37 237 GLU A O 1
ATOM 1664 N N . ARG A 1 218 ? 37.221 -13.185 19.835 1.00 37.83 238 ARG A N 1
ATOM 1665 C CA . ARG A 1 218 ? 37.923 -14.299 20.468 1.00 36.75 238 ARG A CA 1
ATOM 1666 C C . ARG A 1 218 ? 39.274 -14.624 19.819 1.00 34.86 238 ARG A C 1
ATOM 1667 O O . ARG A 1 218 ? 39.556 -15.778 19.501 1.00 34.29 238 ARG A O 1
ATOM 1675 N N . GLY A 1 219 ? 40.101 -13.601 19.629 1.00 33.13 239 GLY A N 1
ATOM 1676 C CA . GLY A 1 219 ? 41.438 -13.753 19.093 1.00 32.27 239 GLY A CA 1
ATOM 1677 C C . GLY A 1 219 ? 41.535 -14.147 17.623 1.00 31.26 239 GLY A C 1
ATOM 1678 O O . GLY A 1 219 ? 42.619 -14.473 17.166 1.00 30.97 239 GLY A O 1
ATOM 1679 N N . LYS A 1 220 ? 40.430 -14.107 16.880 1.00 30.26 240 LYS A N 1
ATOM 1680 C CA . LYS A 1 220 ? 40.426 -14.582 15.492 1.00 30.02 240 LYS A CA 1
ATOM 1681 C C . LYS A 1 220 ? 41.128 -13.586 14.576 1.00 29.25 240 LYS A C 1
ATOM 1682 O O . LYS A 1 220 ? 40.876 -12.388 14.637 1.00 29.43 240 LYS A O 1
ATOM 1688 N N . THR A 1 221 ? 42.011 -14.097 13.728 1.00 27.36 241 THR A N 1
ATOM 1689 C CA . THR A 1 221 ? 42.715 -13.291 12.743 1.00 26.60 241 THR A CA 1
ATOM 1690 C C . THR A 1 221 ? 42.063 -13.519 11.382 1.00 25.44 241 THR A C 1
ATOM 1691 O O . THR A 1 221 ? 41.349 -14.492 11.198 1.00 24.23 241 THR A O 1
ATOM 1695 N N . PRO A 1 222 ? 42.307 -12.626 10.425 1.00 25.01 242 PRO A N 1
ATOM 1696 C CA . PRO A 1 222 ? 41.858 -12.844 9.047 1.00 24.35 242 PRO A CA 1
ATOM 1697 C C . PRO A 1 222 ? 42.233 -14.225 8.519 1.00 23.97 242 PRO A C 1
ATOM 1698 O O . PRO A 1 222 ? 41.409 -14.873 7.876 1.00 23.19 242 PRO A O 1
ATOM 1702 N N . LEU A 1 223 ? 43.444 -14.676 8.824 1.00 23.82 243 LEU A N 1
ATOM 1703 C CA . LEU A 1 223 ? 43.911 -15.984 8.350 1.00 23.71 243 LEU A CA 1
ATOM 1704 C C . LEU A 1 223 ? 43.093 -17.133 8.950 1.00 23.15 243 LEU A C 1
ATOM 1705 O O . LEU A 1 223 ? 42.663 -18.034 8.245 1.00 22.94 243 LEU A O 1
ATOM 1710 N N . ILE A 1 224 ? 42.864 -17.100 10.259 1.00 22.63 244 ILE A N 1
ATOM 1711 C CA . ILE A 1 224 ? 42.014 -18.102 10.891 1.00 22.83 244 ILE A CA 1
ATOM 1712 C C . ILE A 1 224 ? 40.584 -18.063 10.349 1.00 23.13 244 ILE A C 1
ATOM 1713 O O . ILE A 1 224 ? 39.992 -19.103 10.121 1.00 22.75 244 ILE A O 1
ATOM 1718 N N . LEU A 1 225 ? 40.027 -16.867 10.141 1.00 24.09 245 LEU A N 1
ATOM 1719 C CA . LEU A 1 225 ? 38.669 -16.738 9.612 1.00 24.53 245 LEU A CA 1
ATOM 1720 C C . LEU A 1 225 ? 38.554 -17.313 8.200 1.00 25.12 245 LEU A C 1
ATOM 1721 O O . LEU A 1 225 ? 37.562 -17.955 7.869 1.00 25.22 245 LEU A O 1
ATOM 1726 N N . ALA A 1 226 ? 39.586 -17.104 7.397 1.00 25.92 246 ALA A N 1
ATOM 1727 C CA . ALA A 1 226 ? 39.632 -17.626 6.032 1.00 26.58 246 ALA A CA 1
ATOM 1728 C C . ALA A 1 226 ? 39.714 -19.148 6.029 1.00 27.13 246 ALA A C 1
ATOM 1729 O O . ALA A 1 226 ? 39.071 -19.803 5.217 1.00 27.01 246 ALA A O 1
ATOM 1731 N N . VAL A 1 227 ? 40.483 -19.708 6.962 1.00 27.76 247 VAL A N 1
ATOM 1732 C CA . VAL A 1 227 ? 40.555 -21.158 7.121 1.00 28.45 247 VAL A CA 1
ATOM 1733 C C . VAL A 1 227 ? 39.198 -21.716 7.556 1.00 29.79 247 VAL A C 1
ATOM 1734 O O . VAL A 1 227 ? 38.766 -22.748 7.055 1.00 29.80 247 VAL A O 1
ATOM 1738 N N . GLU A 1 228 ? 38.509 -21.024 8.465 1.00 31.31 248 GLU A N 1
ATOM 1739 C CA . GLU A 1 228 ? 37.205 -21.488 8.953 1.00 33.01 248 GLU A CA 1
ATOM 1740 C C . GLU A 1 228 ? 36.153 -21.489 7.840 1.00 33.83 248 GLU A C 1
ATOM 1741 O O . GLU A 1 228 ? 35.223 -22.296 7.862 1.00 34.34 248 GLU A O 1
ATOM 1747 N N . LYS A 1 229 ? 36.321 -20.593 6.876 1.00 35.10 249 LYS A N 1
ATOM 1748 C CA . LYS A 1 229 ? 35.454 -20.500 5.700 1.00 36.33 249 LYS A CA 1
ATOM 1749 C C . LYS A 1 229 ? 35.899 -21.423 4.562 1.00 37.18 249 LYS A C 1
ATOM 1750 O O . LYS A 1 229 ? 35.248 -21.476 3.520 1.00 37.40 249 LYS A O 1
ATOM 1756 N N . LYS A 1 230 ? 37.021 -22.115 4.760 1.00 37.94 250 LYS A N 1
ATOM 1757 C CA . LYS A 1 230 ? 37.519 -23.149 3.843 1.00 38.54 250 LYS A CA 1
ATOM 1758 C C . LYS A 1 230 ? 37.843 -22.610 2.458 1.00 38.80 250 LYS A C 1
ATOM 1759 O O . LYS A 1 230 ? 37.675 -23.308 1.464 1.00 39.62 250 LYS A O 1
ATOM 1765 N N . HIS A 1 231 ? 38.323 -21.374 2.397 1.00 39.14 251 HIS A N 1
ATOM 1766 C CA . HIS A 1 231 ? 38.581 -20.713 1.130 1.00 39.14 251 HIS A CA 1
ATOM 1767 C C . HIS A 1 231 ? 40.063 -20.700 0.805 1.00 38.51 251 HIS A C 1
ATOM 1768 O O . HIS A 1 231 ? 40.813 -19.875 1.316 1.00 37.90 251 HIS A O 1
ATOM 1775 N N . LEU A 1 232 ? 40.471 -21.625 -0.065 1.00 38.07 252 LEU A N 1
ATOM 1776 C CA . LEU A 1 232 ? 41.870 -21.766 -0.456 1.00 37.81 252 LEU A CA 1
ATOM 1777 C C . LEU A 1 232 ? 42.419 -20.488 -1.076 1.00 37.36 252 LEU A C 1
ATOM 1778 O O . LEU A 1 232 ? 43.531 -20.072 -0.759 1.00 37.16 252 LEU A O 1
ATOM 1783 N N . GLY A 1 233 ? 41.640 -19.879 -1.965 1.00 37.47 253 GLY A N 1
ATOM 1784 C CA . GLY A 1 233 ? 42.062 -18.664 -2.640 1.00 37.54 253 GLY A CA 1
ATOM 1785 C C . GLY A 1 233 ? 42.362 -17.529 -1.686 1.00 37.29 253 GLY A C 1
ATOM 1786 O O . GLY A 1 233 ? 43.351 -16.820 -1.856 1.00 37.58 253 GLY A O 1
ATOM 1787 N N . LEU A 1 234 ? 41.524 -17.368 -0.666 1.00 37.33 254 LEU A N 1
ATOM 1788 C CA . LEU A 1 234 ? 41.730 -16.312 0.330 1.00 37.33 254 LEU A CA 1
ATOM 1789 C C . LEU A 1 234 ? 42.930 -16.577 1.225 1.00 36.81 254 LEU A C 1
ATOM 1790 O O . LEU A 1 234 ? 43.691 -15.665 1.529 1.00 36.67 254 LEU A O 1
ATOM 1795 N N . VAL A 1 235 ? 43.121 -17.829 1.627 1.00 36.83 255 VAL A N 1
ATOM 1796 C CA . VAL A 1 235 ? 44.312 -18.194 2.383 1.00 36.88 255 VAL A CA 1
ATOM 1797 C C . VAL A 1 235 ? 45.568 -17.911 1.557 1.00 37.14 255 VAL A C 1
ATOM 1798 O O . VAL A 1 235 ? 46.570 -17.435 2.084 1.00 36.62 255 VAL A O 1
ATOM 1802 N N . GLN A 1 236 ? 45.500 -18.186 0.256 1.00 38.36 256 GLN A N 1
ATOM 1803 C CA . GLN A 1 236 ? 46.649 -17.989 -0.626 1.00 39.15 256 GLN A CA 1
ATOM 1804 C C . GLN A 1 236 ? 47.039 -16.514 -0.717 1.00 39.46 256 GLN A C 1
ATOM 1805 O O . GLN A 1 236 ? 48.219 -16.180 -0.634 1.00 39.41 256 GLN A O 1
ATOM 1811 N N . ARG A 1 237 ? 46.046 -15.639 -0.853 1.00 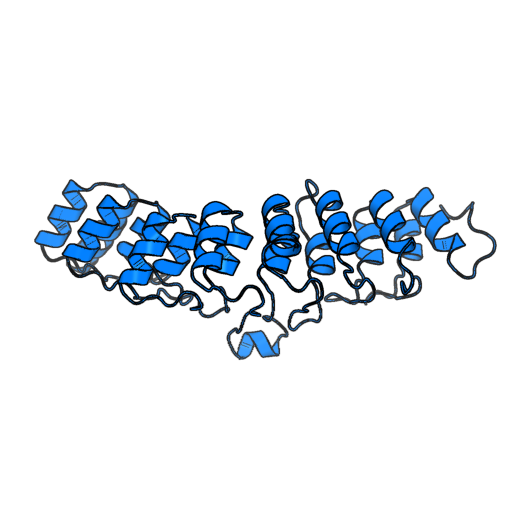40.20 257 ARG A N 1
ATOM 1812 C CA . ARG A 1 237 ? 46.301 -14.200 -0.978 1.00 40.65 257 ARG A CA 1
ATOM 1813 C C . ARG A 1 237 ? 46.810 -13.634 0.344 1.00 40.61 257 ARG A C 1
ATOM 1814 O O . ARG A 1 237 ? 47.758 -12.843 0.374 1.00 40.53 257 ARG A O 1
ATOM 1822 N N . LEU A 1 238 ? 46.198 -14.065 1.442 1.00 40.67 258 LEU A N 1
ATOM 1823 C CA . LEU A 1 238 ? 46.638 -13.643 2.765 1.00 40.86 258 LEU A CA 1
ATOM 1824 C C . LEU A 1 238 ? 48.094 -14.022 3.019 1.00 41.26 258 LEU A C 1
ATOM 1825 O O . LEU A 1 238 ? 48.833 -13.258 3.630 1.00 40.82 258 LEU A O 1
ATOM 1830 N N . LEU A 1 239 ? 48.506 -15.192 2.535 1.00 42.24 259 LEU A N 1
ATOM 1831 C CA . LEU A 1 239 ? 49.869 -15.671 2.756 1.00 43.28 259 LEU A CA 1
ATOM 1832 C C . LEU A 1 239 ? 50.886 -14.947 1.873 1.00 44.44 259 LEU A C 1
ATOM 1833 O O . LEU A 1 239 ? 52.070 -14.922 2.195 1.00 44.58 259 LEU A O 1
ATOM 1838 N N . GLU A 1 240 ? 50.417 -14.359 0.772 1.00 46.22 260 GLU A N 1
ATOM 1839 C CA . GLU A 1 240 ? 51.250 -13.504 -0.087 1.00 47.39 260 GLU A CA 1
ATOM 1840 C C . GLU A 1 240 ? 51.570 -12.144 0.550 1.00 48.22 260 GLU A C 1
ATOM 1841 O O . GLU A 1 240 ? 52.451 -11.427 0.072 1.00 48.49 260 GLU A O 1
ATOM 1847 N N . GLN A 1 241 ? 50.855 -11.783 1.614 1.00 49.09 261 GLN A N 1
ATOM 1848 C CA . GLN A 1 241 ? 51.116 -10.538 2.335 1.00 49.64 261 GLN A CA 1
ATOM 1849 C C . GLN A 1 241 ? 52.403 -10.676 3.147 1.00 50.30 261 GLN A C 1
ATOM 1850 O O . GLN A 1 241 ? 52.714 -11.760 3.648 1.00 50.86 261 GLN A O 1
ATOM 1856 N N . GLU A 1 242 ? 53.143 -9.577 3.282 1.00 50.72 262 GLU A N 1
ATOM 1857 C CA . GLU A 1 242 ? 54.499 -9.622 3.844 1.00 51.08 262 GLU A CA 1
ATOM 1858 C C . GLU A 1 242 ? 54.553 -9.857 5.358 1.00 50.69 262 GLU A C 1
ATOM 1859 O O . GLU A 1 242 ? 55.297 -10.717 5.832 1.00 51.01 262 GLU A O 1
ATOM 1865 N N . HIS A 1 243 ? 53.763 -9.101 6.111 1.00 50.10 263 HIS A N 1
ATOM 1866 C CA . HIS A 1 243 ? 53.850 -9.117 7.572 1.00 49.56 263 HIS A CA 1
ATOM 1867 C C . HIS A 1 243 ? 52.958 -10.175 8.255 1.00 48.24 263 HIS A C 1
ATOM 1868 O O . HIS A 1 243 ? 52.848 -10.171 9.479 1.00 48.26 263 HIS A O 1
ATOM 1875 N N . ILE A 1 244 ? 52.339 -11.079 7.492 1.00 46.72 264 ILE A N 1
ATOM 1876 C CA . ILE A 1 244 ? 51.355 -12.009 8.068 1.00 45.55 264 ILE A CA 1
ATOM 1877 C C . ILE A 1 244 ? 51.963 -12.988 9.088 1.00 44.76 264 ILE A C 1
ATOM 1878 O O . ILE A 1 244 ? 53.006 -13.589 8.835 1.00 44.46 264 ILE A O 1
ATOM 1883 N N . GLU A 1 245 ? 51.295 -13.133 10.233 1.00 43.67 265 GLU A N 1
ATOM 1884 C CA . GLU A 1 245 ? 51.766 -13.975 11.335 1.00 42.88 265 GLU A CA 1
ATOM 1885 C C . GLU A 1 245 ? 50.973 -15.284 11.362 1.00 41.56 265 GLU A C 1
ATOM 1886 O O . GLU A 1 245 ? 49.840 -15.325 11.844 1.00 41.71 265 GLU A O 1
ATOM 1892 N N . ILE A 1 246 ? 51.572 -16.353 10.851 1.00 39.79 266 ILE A N 1
ATOM 1893 C CA . ILE A 1 246 ? 50.868 -17.632 10.724 1.00 38.64 266 ILE A CA 1
ATOM 1894 C C . ILE A 1 246 ? 50.652 -18.376 12.047 1.00 36.92 266 ILE A C 1
ATOM 1895 O O . ILE A 1 246 ? 49.762 -19.221 12.138 1.00 36.19 266 ILE A O 1
ATOM 1900 N N . ASN A 1 247 ? 51.454 -18.058 13.063 1.00 35.30 267 ASN A N 1
ATOM 1901 C CA . ASN A 1 247 ? 51.439 -18.792 14.333 1.00 34.29 267 ASN A CA 1
ATOM 1902 C C . ASN A 1 247 ? 50.533 -18.198 15.417 1.00 32.66 267 ASN A C 1
ATOM 1903 O O . ASN A 1 247 ? 50.507 -18.682 16.541 1.00 31.85 267 ASN A O 1
ATOM 1908 N N . ASP A 1 248 ? 49.773 -17.160 15.082 1.00 31.22 268 ASP A N 1
ATOM 1909 C CA . ASP A 1 248 ? 48.846 -16.579 16.042 1.00 30.55 268 ASP A CA 1
ATOM 1910 C C . ASP A 1 248 ? 47.801 -17.621 16.433 1.00 29.05 268 ASP A C 1
ATOM 1911 O O . ASP A 1 248 ? 47.374 -18.417 15.603 1.00 27.57 268 ASP A O 1
ATOM 1916 N N . THR A 1 249 ? 47.409 -17.608 17.701 1.00 27.82 269 THR A N 1
ATOM 1917 C CA . THR A 1 249 ? 46.364 -18.480 18.202 1.00 27.11 269 THR A CA 1
ATOM 1918 C C . THR A 1 249 ? 45.138 -17.675 18.605 1.00 26.49 269 THR A C 1
ATOM 1919 O O . THR A 1 249 ? 45.256 -16.574 19.147 1.00 26.19 269 THR A O 1
ATOM 1923 N N . ASP A 1 250 ? 43.959 -18.237 18.365 1.00 25.61 270 ASP A N 1
ATOM 1924 C CA . ASP A 1 250 ? 42.721 -17.635 18.844 1.00 25.45 270 ASP A CA 1
ATOM 1925 C C . ASP A 1 250 ? 42.540 -17.955 20.341 1.00 25.52 270 ASP A C 1
ATOM 1926 O O . ASP A 1 250 ? 43.445 -18.501 20.978 1.00 24.32 270 ASP A O 1
ATOM 1931 N N . SER A 1 251 ? 41.382 -17.608 20.890 1.00 25.86 271 SER A N 1
ATOM 1932 C CA . SER A 1 251 ? 41.132 -17.740 22.329 1.00 26.45 271 SER A CA 1
ATOM 1933 C C . SER A 1 251 ? 41.022 -19.202 22.751 1.00 26.17 271 SER A C 1
ATOM 1934 O O . SER A 1 251 ? 41.148 -19.508 23.930 1.00 27.18 271 SER A O 1
ATOM 1937 N N . ASP A 1 252 ? 40.771 -20.092 21.791 1.00 25.55 272 ASP A N 1
ATOM 1938 C CA . ASP A 1 252 ? 40.726 -21.535 22.040 1.00 24.94 272 ASP A CA 1
ATOM 1939 C C . ASP A 1 252 ? 42.106 -22.178 21.941 1.00 23.58 272 ASP A C 1
ATOM 1940 O O . ASP A 1 252 ? 42.238 -23.377 22.154 1.00 23.26 272 ASP A O 1
ATOM 1945 N N . GLY A 1 253 ? 43.120 -21.393 21.587 1.00 22.17 273 GLY A N 1
ATOM 1946 C CA . GLY A 1 253 ? 44.478 -21.887 21.481 1.00 21.96 273 GLY A CA 1
ATOM 1947 C C . GLY A 1 253 ? 44.821 -22.492 20.130 1.00 21.67 273 GLY A C 1
ATOM 1948 O O . GLY A 1 253 ? 45.859 -23.137 19.976 1.00 22.38 273 GLY A O 1
ATOM 1949 N N . LYS A 1 254 ? 43.955 -22.288 19.143 1.00 21.58 274 LYS A N 1
ATOM 1950 C CA . LYS A 1 254 ? 44.161 -22.851 17.819 1.00 21.58 274 LYS A CA 1
ATOM 1951 C C . LYS A 1 254 ? 44.796 -21.877 16.846 1.00 20.87 274 LYS A C 1
ATOM 1952 O O . LYS A 1 254 ? 44.424 -20.712 16.785 1.00 20.28 274 LYS A O 1
ATOM 1958 N N . THR A 1 255 ? 45.767 -22.378 16.093 1.00 20.32 275 THR A N 1
ATOM 1959 C CA . THR A 1 255 ? 46.341 -21.654 14.967 1.00 20.54 275 THR A CA 1
ATOM 1960 C C . THR A 1 255 ? 45.538 -21.981 13.714 1.00 19.85 275 THR A C 1
ATOM 1961 O O . THR A 1 255 ? 44.745 -22.924 13.682 1.00 19.00 275 THR A O 1
ATOM 1965 N N . ALA A 1 256 ? 45.790 -21.225 12.656 1.00 19.20 276 ALA A N 1
ATOM 1966 C CA . ALA A 1 256 ? 45.192 -21.514 11.355 1.00 19.52 276 ALA A CA 1
ATOM 1967 C C . ALA A 1 256 ? 45.496 -22.954 10.914 1.00 19.75 276 ALA A C 1
ATOM 1968 O O . ALA A 1 256 ? 44.607 -23.670 10.470 1.00 19.46 276 ALA A O 1
ATOM 1970 N N . LEU A 1 257 ? 46.744 -23.388 11.087 1.00 20.79 277 LEU A N 1
ATOM 1971 C CA . LEU A 1 257 ? 47.152 -24.737 10.695 1.00 21.39 277 LEU A CA 1
ATOM 1972 C C . LEU A 1 257 ? 46.370 -25.803 11.459 1.00 21.61 277 LEU A C 1
ATOM 1973 O O . LEU A 1 257 ? 45.828 -26.727 10.872 1.00 21.53 277 LEU A O 1
ATOM 1978 N N . LEU A 1 258 ? 46.319 -25.677 12.778 1.00 21.90 278 LEU A N 1
ATOM 1979 C CA . LEU A 1 258 ? 45.614 -26.653 13.606 1.00 22.29 278 LEU A CA 1
ATOM 1980 C C . LEU A 1 258 ? 44.148 -26.766 13.217 1.00 22.53 278 LEU A C 1
ATOM 1981 O O . LEU A 1 258 ? 43.605 -27.871 13.125 1.00 22.42 278 LEU A O 1
ATOM 1986 N N . LEU A 1 259 ? 43.510 -25.630 12.960 1.00 22.37 279 LEU A N 1
ATOM 1987 C CA . LEU A 1 259 ? 42.136 -25.626 12.461 1.00 23.05 279 LEU A CA 1
ATOM 1988 C C . LEU A 1 259 ? 42.010 -26.252 11.080 1.00 23.22 279 LEU A C 1
ATOM 1989 O O . LEU A 1 259 ? 41.074 -26.999 10.832 1.00 23.35 279 LEU A O 1
ATOM 1994 N N . ALA A 1 260 ? 42.948 -25.954 10.188 1.00 23.38 280 ALA A N 1
ATOM 1995 C CA . ALA A 1 260 ? 42.929 -26.538 8.839 1.00 24.07 280 ALA A CA 1
ATOM 1996 C C . ALA A 1 260 ? 43.017 -28.059 8.912 1.00 24.70 280 ALA A C 1
ATOM 1997 O O . ALA A 1 260 ? 42.335 -28.758 8.172 1.00 25.17 280 ALA A O 1
ATOM 1999 N N . VAL A 1 261 ? 43.823 -28.572 9.834 1.00 25.15 281 VAL A N 1
ATOM 2000 C CA . VAL A 1 261 ? 43.978 -30.014 9.987 1.00 25.76 281 VAL A CA 1
ATOM 2001 C C . VAL A 1 261 ? 42.682 -30.608 10.530 1.00 26.27 281 VAL A C 1
ATOM 2002 O O . VAL A 1 261 ? 42.215 -31.626 10.032 1.00 26.10 281 VAL A O 1
ATOM 2006 N N . GLU A 1 262 ? 42.087 -29.963 11.532 1.00 27.06 282 GLU A N 1
ATOM 2007 C CA . GLU A 1 262 ? 40.840 -30.461 12.128 1.00 27.80 282 GLU A CA 1
ATOM 2008 C C . GLU A 1 262 ? 39.675 -30.481 11.135 1.00 28.07 282 GLU A C 1
ATOM 2009 O O . GLU A 1 262 ? 38.825 -31.367 11.189 1.00 28.27 282 GLU A O 1
ATOM 2015 N N . LEU A 1 263 ? 39.645 -29.507 10.229 1.00 28.43 283 LEU A N 1
ATOM 2016 C CA . LEU A 1 263 ? 38.604 -29.414 9.210 1.00 29.21 283 LEU A CA 1
ATOM 2017 C C . LEU A 1 263 ? 38.934 -30.255 7.965 1.00 29.70 283 LEU A C 1
ATOM 2018 O O . LEU A 1 263 ? 38.118 -30.347 7.052 1.00 29.99 283 LEU A O 1
ATOM 2023 N N . LYS A 1 264 ? 40.121 -30.861 7.952 1.00 30.22 284 LYS A N 1
ATOM 2024 C CA . LYS A 1 264 ? 40.591 -31.755 6.879 1.00 30.90 284 LYS A CA 1
ATOM 2025 C C . LYS A 1 264 ? 40.716 -31.019 5.558 1.00 30.85 284 LYS A C 1
ATOM 2026 O O . LYS A 1 264 ? 40.290 -31.505 4.507 1.00 30.86 284 LYS A O 1
ATOM 2032 N N . LEU A 1 265 ? 41.320 -29.837 5.629 1.00 30.36 285 LEU A N 1
ATOM 2033 C CA . LEU A 1 265 ? 41.583 -29.010 4.463 1.00 30.37 285 LEU A CA 1
ATOM 2034 C C . LEU A 1 265 ? 43.012 -29.287 4.003 1.00 30.30 285 LEU A C 1
ATOM 2035 O O . LEU A 1 265 ? 43.952 -28.651 4.458 1.00 30.05 285 LEU A O 1
ATOM 2040 N N . LYS A 1 266 ? 43.168 -30.254 3.104 1.00 31.10 286 LYS A N 1
ATOM 2041 C CA . LYS A 1 266 ? 44.489 -30.785 2.752 1.00 31.16 286 LYS A CA 1
ATOM 2042 C C . LYS A 1 266 ? 45.426 -29.747 2.150 1.00 30.32 286 LYS A C 1
ATOM 2043 O O . LYS A 1 266 ? 46.573 -29.633 2.577 1.00 30.12 286 LYS A O 1
ATOM 2049 N N . LYS A 1 267 ? 44.938 -28.984 1.172 1.00 29.94 287 LYS A N 1
ATOM 2050 C CA . LYS A 1 267 ? 45.771 -28.008 0.468 1.00 29.39 287 LYS A CA 1
ATOM 2051 C C . LYS A 1 267 ? 46.114 -26.826 1.355 1.00 28.24 287 LYS A C 1
ATOM 2052 O O . LYS A 1 267 ? 47.246 -26.355 1.354 1.00 28.12 287 LYS A O 1
ATOM 2058 N N . ILE A 1 268 ? 45.131 -26.346 2.112 1.00 27.21 288 ILE A N 1
ATOM 2059 C CA . ILE A 1 268 ? 45.352 -25.228 3.017 1.00 26.12 288 ILE A CA 1
ATOM 2060 C C . ILE A 1 268 ? 46.338 -25.621 4.106 1.00 25.51 288 ILE A C 1
ATOM 2061 O O . ILE A 1 268 ? 47.247 -24.864 4.434 1.00 24.96 288 ILE A O 1
ATOM 2066 N N . ALA A 1 269 ? 46.157 -26.818 4.659 1.00 25.51 289 ALA A N 1
ATOM 2067 C CA . ALA A 1 269 ? 47.004 -27.306 5.737 1.00 25.94 289 ALA A CA 1
ATOM 2068 C C . ALA A 1 269 ? 48.450 -27.390 5.281 1.00 26.49 289 ALA A C 1
ATOM 2069 O O . ALA A 1 269 ? 49.346 -26.924 5.977 1.00 26.00 289 ALA A O 1
ATOM 2071 N N . GLU A 1 270 ? 48.675 -27.955 4.097 1.00 27.11 290 GLU A N 1
ATOM 2072 C CA . GLU A 1 270 ? 50.025 -28.066 3.553 1.00 28.06 290 GLU A CA 1
ATOM 2073 C C . GLU A 1 270 ? 50.664 -26.687 3.335 1.00 28.43 290 GLU A C 1
ATOM 2074 O O . GLU A 1 270 ? 51.833 -26.481 3.664 1.00 28.66 290 GLU A O 1
ATOM 2080 N N . LEU A 1 271 ? 49.882 -25.758 2.794 1.00 28.93 291 LEU A N 1
ATOM 2081 C CA . LEU A 1 271 ? 50.318 -24.376 2.566 1.00 29.34 291 LEU A CA 1
ATOM 2082 C C . LEU A 1 271 ? 50.801 -23.723 3.852 1.00 28.72 291 LEU A C 1
ATOM 2083 O O . LEU A 1 271 ? 51.873 -23.121 3.897 1.00 27.91 291 LEU A O 1
ATOM 2088 N N . LEU A 1 272 ? 49.991 -23.848 4.898 1.00 28.66 292 LEU A N 1
ATOM 2089 C CA . LEU A 1 272 ? 50.298 -23.231 6.183 1.00 28.99 292 LEU A CA 1
ATOM 2090 C C . LEU A 1 272 ? 51.500 -23.889 6.836 1.00 29.47 292 LEU A C 1
ATOM 2091 O O . LEU A 1 272 ? 52.381 -23.217 7.362 1.00 28.76 292 LEU A O 1
ATOM 2096 N N . CYS A 1 273 ? 51.539 -25.214 6.786 1.00 30.62 293 CYS A N 1
ATOM 2097 C CA . CYS A 1 273 ? 52.649 -25.957 7.362 1.00 31.95 293 CYS A CA 1
ATOM 2098 C C . CYS A 1 273 ? 53.986 -25.590 6.708 1.00 33.00 293 CYS A C 1
ATOM 2099 O O . CYS A 1 273 ? 54.993 -25.461 7.396 1.00 33.19 293 CYS A O 1
ATOM 2102 N N . LYS A 1 274 ? 53.984 -25.411 5.389 1.00 34.54 294 LYS A N 1
ATOM 2103 C CA . LYS A 1 274 ? 55.196 -25.048 4.646 1.00 36.00 294 LYS A CA 1
ATOM 2104 C C . LYS A 1 274 ? 55.727 -23.667 5.043 1.00 37.06 294 LYS A C 1
ATOM 2105 O O . LYS A 1 274 ? 56.936 -23.440 5.065 1.00 36.43 294 LYS A O 1
ATOM 2111 N N . ARG A 1 275 ? 54.815 -22.755 5.373 1.00 38.33 295 ARG A N 1
ATOM 2112 C CA . ARG A 1 275 ? 55.189 -21.408 5.792 1.00 39.67 295 ARG A CA 1
ATOM 2113 C C . ARG A 1 275 ? 55.775 -21.380 7.211 1.00 40.22 295 ARG A C 1
ATOM 2114 O O . ARG A 1 275 ? 56.508 -20.450 7.559 1.00 40.46 295 ARG A O 1
ATOM 2122 N N . GLY A 1 276 ? 55.461 -22.397 8.015 1.00 40.70 296 GLY A N 1
ATOM 2123 C CA . GLY A 1 276 ? 55.940 -22.509 9.385 1.00 41.32 296 GLY A CA 1
ATOM 2124 C C . GLY A 1 276 ? 57.251 -23.257 9.562 1.00 41.87 296 GLY A C 1
ATOM 2125 O O . GLY A 1 276 ? 58.068 -23.326 8.645 1.00 42.29 296 GLY A O 1
ATOM 2126 N N . ALA A 1 277 ? 57.448 -23.817 10.755 1.00 42.44 297 ALA A N 1
ATOM 2127 C CA . ALA A 1 277 ? 58.732 -24.408 11.155 1.00 42.75 297 ALA A CA 1
ATOM 2128 C C . ALA A 1 277 ? 58.880 -25.898 10.820 1.00 42.86 297 ALA A C 1
ATOM 2129 O O . ALA A 1 277 ? 59.999 -26.413 10.779 1.00 43.02 297 ALA A O 1
ATOM 2131 N N . SER A 1 278 ? 57.766 -26.589 10.586 1.00 42.74 298 SER A N 1
ATOM 2132 C CA . SER A 1 278 ? 57.797 -28.042 10.406 1.00 42.62 298 SER A CA 1
ATOM 2133 C C . SER A 1 278 ? 58.427 -28.482 9.078 1.00 41.92 298 SER A C 1
ATOM 2134 O O . SER A 1 278 ? 58.355 -27.777 8.066 1.00 42.11 298 SER A O 1
ATOM 2137 N N . THR A 1 279 ? 59.029 -29.667 9.106 1.00 40.90 299 THR A N 1
ATOM 2138 C CA . THR A 1 279 ? 59.707 -30.249 7.948 1.00 40.09 299 THR A CA 1
ATOM 2139 C C . THR A 1 279 ? 58.853 -31.302 7.226 1.00 39.26 299 THR A C 1
ATOM 2140 O O . THR A 1 279 ? 59.161 -31.686 6.098 1.00 38.87 299 THR A O 1
ATOM 2144 N N . ASP A 1 280 ? 57.790 -31.759 7.884 1.00 38.36 300 ASP A N 1
ATOM 2145 C CA . ASP A 1 280 ? 56.960 -32.857 7.394 1.00 38.08 300 ASP A CA 1
ATOM 2146 C C . ASP A 1 280 ? 55.517 -32.369 7.198 1.00 37.58 300 ASP A C 1
ATOM 2147 O O . ASP A 1 280 ? 54.681 -32.488 8.093 1.00 37.32 300 ASP A O 1
ATOM 2152 N N . CYS A 1 281 ? 55.234 -31.867 5.999 1.00 37.20 301 CYS A N 1
ATOM 2153 C CA . CYS A 1 281 ? 54.030 -31.080 5.730 1.00 37.36 301 CYS A CA 1
ATOM 2154 C C . CYS A 1 281 ? 53.042 -31.681 4.737 1.00 37.15 301 CYS A C 1
ATOM 2155 O O . CYS A 1 281 ? 51.970 -31.109 4.527 1.00 36.96 301 CYS A O 1
ATOM 2158 N N . GLY A 1 282 ? 53.381 -32.823 4.139 1.00 36.80 302 GLY A N 1
ATOM 2159 C CA . GLY A 1 282 ? 52.566 -33.408 3.083 1.00 36.94 302 GLY A CA 1
ATOM 2160 C C . GLY A 1 282 ? 51.578 -34.480 3.511 1.00 37.07 302 GLY A C 1
ATOM 2161 O O . GLY A 1 282 ? 50.804 -34.957 2.681 1.00 36.89 302 GLY A O 1
ATOM 2162 N N . ASP A 1 283 ? 51.570 -34.808 4.804 1.00 37.48 303 ASP A N 1
ATOM 2163 C CA . ASP A 1 283 ? 50.946 -36.019 5.353 1.00 38.17 303 ASP A CA 1
ATOM 2164 C C . ASP A 1 283 ? 50.114 -35.695 6.614 1.00 38.27 303 ASP A C 1
ATOM 2165 O O . ASP A 1 283 ? 49.947 -36.545 7.490 1.00 38.50 303 ASP A O 1
ATOM 2170 N N . LEU A 1 284 ? 49.584 -34.475 6.698 1.00 38.13 304 LEU A N 1
ATOM 2171 C CA . LEU A 1 284 ? 48.960 -33.976 7.932 1.00 38.34 304 LEU A CA 1
ATOM 2172 C C . LEU A 1 284 ? 47.520 -34.423 8.133 1.00 38.26 304 LEU A C 1
ATOM 2173 O O . LEU A 1 284 ? 47.068 -34.573 9.270 1.00 38.27 304 LEU A O 1
ATOM 2178 N N . VAL A 1 285 ? 46.791 -34.592 7.037 1.00 38.63 305 VAL A N 1
ATOM 2179 C CA . VAL A 1 285 ? 45.367 -34.908 7.100 1.00 39.09 305 VAL A CA 1
ATOM 2180 C C . VAL A 1 285 ? 45.151 -36.384 6.780 1.00 39.70 305 VAL A C 1
ATOM 2181 O O . VAL A 1 285 ? 45.018 -36.776 5.619 1.00 39.90 305 VAL A O 1
#

Solvent-accessible surface area: 13891 Å² total; per-residue (Å²): 118,74,92,115,63,18,92,78,0,11,102,2,0,68,96,79,59,48,110,66,0,71,124,20,14,135,70,64,17,74,14,46,30,74,30,148,166,20,2,58,4,0,4,0,7,0,0,99,58,54,67,78,77,1,0,63,27,0,26,195,68,48,5,54,32,61,47,84,19,128,54,0,5,2,1,1,2,8,0,0,50,29,16,18,38,140,2,0,99,44,1,34,84,100,61,12,82,20,52,27,44,9,93,92,2,48,5,0,2,3,18,0,0,23,108,24,72,39,164,0,0,76,24,0,80,165,118,49,9,69,13,60,60,107,29,169,18,76,115,82,43,93,181,105,133,96,20,0,9,3,0,4,3,5,0,0,65,108,10,56,38,101,2,0,89,5,0,18,97,109,11,55,13,72,17,58,17,44,8,50,34,32,35,0,1,0,0,18,0,4,87,10,113,94,114,98,46,4,78,45,1,0,54,31,0,8,89,72,46,5,63,9,57,18,97,8,116,155,17,29,8,0,4,1,10,0,0,66,53,122,55,56,26,0,0,77,56,0,16,127,39,157,135,12,102,21,108,35,64,8,77,93,43,67,21,1,46,90,18,0,44,94,69,141,26,145,150,6,0,61,57,4,2,140,106,30,107,62,141,99,14,62,130,63,79

Organism: Homo sapiens (NCBI:txid9606)

Nearest PDB structures (foldseek):
  1wdy-assembly1_A  TM=1.004E+00  e=2.121E-43  Homo sapiens
  4oav-assembly1_B  TM=9.665E-01  e=6.445E-40  Homo sapiens
  4oav-assembly1_D  TM=9.654E-01  e=3.911E-39  Homo sapiens
  4oau-assembly1_C-2  TM=9.712E-01  e=8.356E-39  Homo sapiens
  4o1p-assembly2_C  TM=9.612E-01  e=2.464E-30  Sus scrofa